Protein AF-A0A8C5DKV4-F1 (afdb_monomer)

Solvent-accessible surface area (backbone atoms only — not comparable to full-atom values): 13383 Å² total; per-residue (Å²): 133,86,85,84,84,87,74,82,76,73,80,90,73,57,73,69,58,53,54,52,52,40,51,65,36,39,70,82,50,99,71,53,72,65,60,37,69,79,31,59,69,58,42,54,51,47,51,58,47,49,77,53,30,42,60,84,74,38,37,64,70,58,46,53,52,49,54,50,51,50,52,49,48,54,51,50,50,54,53,48,51,55,51,49,54,51,51,51,53,54,51,48,54,41,50,53,48,56,56,42,57,78,76,44,91,66,58,67,69,62,51,54,43,40,54,49,50,51,52,50,55,49,45,55,50,53,37,60,73,53,51,73,82,87,86,64,69,96,80,66,78,49,75,94,74,47,53,48,65,68,50,57,72,69,51,68,58,67,71,58,50,52,53,37,64,69,44,46,64,62,55,48,52,51,50,53,69,76,37,65,79,68,54,59,61,60,57,57,60,60,69,68,66,74,84,78,86,87,86,85,84,87,85,84,90,81,89,80,90,84,82,87,79,90,133

pLDDT: mean 75.58, std 21.5, range [30.72, 98.12]

Structure (mmCIF, N/CA/C/O backbone):
data_AF-A0A8C5DKV4-F1
#
_entry.id   AF-A0A8C5DKV4-F1
#
loop_
_atom_site.group_PDB
_atom_site.id
_atom_site.type_symbol
_atom_site.label_atom_id
_atom_site.label_alt_id
_atom_site.label_comp_id
_atom_site.label_asym_id
_atom_site.label_entity_id
_atom_site.label_seq_id
_atom_site.pdbx_PDB_ins_code
_atom_site.Cartn_x
_atom_site.Cartn_y
_atom_site.Cartn_z
_atom_site.occupancy
_atom_site.B_iso_or_equiv
_atom_site.auth_seq_id
_atom_site.auth_comp_id
_atom_site.auth_asym_id
_atom_site.auth_atom_id
_atom_site.pdbx_PDB_model_num
ATOM 1 N N . MET A 1 1 ? -20.626 -13.933 68.506 1.00 34.09 1 MET A N 1
ATOM 2 C CA . MET A 1 1 ? -19.695 -14.405 67.459 1.00 34.09 1 MET A CA 1
ATOM 3 C C . MET A 1 1 ? -20.400 -14.111 66.138 1.00 34.09 1 MET A C 1
ATOM 5 O O . MET A 1 1 ? -21.393 -14.765 65.869 1.00 34.09 1 MET A O 1
ATOM 9 N N . SER A 1 2 ? -20.254 -12.903 65.575 1.00 35.41 2 SER A N 1
ATOM 10 C CA . SER A 1 2 ? -19.232 -12.501 64.570 1.00 35.41 2 SER A CA 1
ATOM 11 C C . SER A 1 2 ? -19.195 -13.485 63.402 1.00 35.41 2 SER A C 1
ATOM 13 O O . SER A 1 2 ? -19.047 -14.671 63.654 1.00 35.41 2 SER A O 1
ATOM 15 N N . SER A 1 3 ? -19.270 -13.140 62.122 1.00 36.56 3 SER A N 1
ATOM 16 C CA . SER A 1 3 ? -19.250 -11.904 61.318 1.00 36.56 3 SER A CA 1
ATOM 17 C C . SER A 1 3 ? -19.474 -12.427 59.881 1.00 36.56 3 SER A C 1
ATOM 19 O O . SER A 1 3 ? -19.002 -13.514 59.572 1.00 36.56 3 SER A O 1
ATOM 21 N N . SER A 1 4 ? -20.179 -11.784 58.962 1.00 35.66 4 SER A N 1
ATOM 22 C CA . SER A 1 4 ? -19.602 -10.732 58.127 1.00 35.66 4 SER A CA 1
ATOM 23 C C . SER A 1 4 ? -20.683 -10.308 57.131 1.00 35.66 4 SER A C 1
ATOM 25 O O . SER A 1 4 ? -21.157 -11.126 56.343 1.00 35.66 4 SER A O 1
ATOM 27 N N . ALA A 1 5 ? -21.104 -9.050 57.210 1.00 43.34 5 ALA A N 1
ATOM 28 C CA . ALA A 1 5 ? -21.845 -8.382 56.156 1.00 43.34 5 ALA A CA 1
ATOM 29 C C . ALA A 1 5 ? -20.802 -7.754 55.230 1.00 43.34 5 ALA A C 1
ATOM 31 O O . ALA A 1 5 ? -20.120 -6.807 55.623 1.00 43.34 5 ALA A O 1
ATOM 32 N N . GLU A 1 6 ? -20.647 -8.291 54.025 1.00 33.91 6 GLU A N 1
ATOM 33 C CA . GLU A 1 6 ? -19.776 -7.699 53.015 1.00 33.91 6 GLU A CA 1
ATOM 34 C C . GLU A 1 6 ? -20.560 -6.595 52.297 1.00 33.91 6 GLU A C 1
ATOM 36 O O . GLU A 1 6 ? -21.211 -6.784 51.271 1.00 33.91 6 GLU A O 1
ATOM 41 N N . ALA A 1 7 ? -20.578 -5.431 52.945 1.00 37.59 7 ALA A N 1
ATOM 42 C CA . ALA A 1 7 ? -21.118 -4.197 52.411 1.00 37.59 7 ALA A CA 1
ATOM 43 C C . ALA A 1 7 ? -20.211 -3.698 51.278 1.00 37.59 7 ALA A C 1
ATOM 45 O O . ALA A 1 7 ? -19.171 -3.079 51.513 1.00 37.59 7 ALA A O 1
ATOM 46 N N . THR A 1 8 ? -20.628 -3.926 50.035 1.00 40.84 8 THR A N 1
ATOM 47 C CA . THR A 1 8 ? -20.151 -3.150 48.888 1.00 40.84 8 THR A CA 1
ATOM 48 C C . THR A 1 8 ? -20.758 -1.753 48.997 1.00 40.84 8 THR A C 1
ATOM 50 O O . THR A 1 8 ? -21.838 -1.457 48.491 1.00 40.84 8 THR A O 1
ATOM 53 N N . ASN A 1 9 ? -20.067 -0.899 49.751 1.00 42.69 9 ASN A N 1
ATOM 54 C CA . ASN A 1 9 ? -20.346 0.525 49.850 1.00 42.69 9 ASN A CA 1
ATOM 55 C C . ASN A 1 9 ? -20.113 1.180 48.482 1.00 42.69 9 ASN A C 1
ATOM 57 O O . ASN A 1 9 ? -19.010 1.627 48.174 1.00 42.69 9 ASN A O 1
ATOM 61 N N . VAL A 1 10 ? -21.164 1.257 47.665 1.00 45.81 10 VAL A N 1
ATOM 62 C CA . VAL A 1 10 ? -21.254 2.278 46.619 1.00 45.81 10 VAL A CA 1
ATOM 63 C C . VAL A 1 10 ? -21.489 3.594 47.350 1.00 45.81 10 VAL A C 1
ATOM 65 O O . VAL A 1 10 ? -22.547 3.816 47.936 1.00 45.81 10 VAL A O 1
ATOM 68 N N . LEU A 1 11 ? -20.445 4.418 47.388 1.00 41.69 11 LEU A N 1
ATOM 69 C CA . LEU A 1 11 ? -20.415 5.737 48.002 1.00 41.69 11 LEU A CA 1
ATOM 70 C C . LEU A 1 11 ? -21.505 6.619 47.367 1.00 41.69 11 LEU A C 1
ATOM 72 O O . LEU A 1 11 ? -21.319 7.218 46.312 1.00 41.69 11 LEU A O 1
ATOM 76 N N . LEU A 1 12 ? -22.665 6.660 48.019 1.00 46.81 12 LEU A N 1
ATOM 77 C CA . LEU A 1 12 ? -23.857 7.410 47.636 1.00 46.81 12 LEU A CA 1
ATOM 78 C C . LEU A 1 12 ? -23.681 8.896 47.998 1.00 46.81 12 LEU A C 1
ATOM 80 O O . LEU A 1 12 ? -24.328 9.419 48.902 1.00 46.81 12 LEU A O 1
ATOM 84 N N . GLY A 1 13 ? -22.747 9.570 47.330 1.00 41.84 13 GLY A N 1
ATOM 85 C CA . GLY A 1 13 ? -22.549 11.013 47.424 1.00 41.84 13 GLY A CA 1
ATOM 86 C C . GLY A 1 13 ? -22.715 11.654 46.050 1.00 41.84 13 GLY A C 1
ATOM 87 O O . GLY A 1 13 ? -21.819 11.511 45.232 1.00 41.84 13 GLY A O 1
ATOM 88 N N . LYS A 1 14 ? -23.823 12.393 45.858 1.00 54.50 14 LYS A N 1
ATOM 89 C CA . LYS A 1 14 ? -24.222 13.215 44.685 1.00 54.50 14 LYS A CA 1
ATOM 90 C C . LYS A 1 14 ? -24.865 12.458 43.507 1.00 54.50 14 LYS A C 1
ATOM 92 O O . LYS A 1 14 ? -24.237 12.147 42.506 1.00 54.50 14 LYS A O 1
ATOM 97 N N . SER A 1 15 ? -26.180 12.257 43.613 1.00 59.78 15 SER A N 1
ATOM 98 C CA . SER A 1 15 ? -27.083 11.920 42.493 1.00 59.78 15 SER A CA 1
ATOM 99 C C . SER A 1 15 ? -26.797 12.767 41.243 1.00 59.78 15 SER A C 1
ATOM 101 O O . SER A 1 15 ? -26.603 12.237 40.152 1.00 59.78 15 SER A O 1
ATOM 103 N N . ASP A 1 16 ? -26.652 14.077 41.441 1.00 65.81 16 ASP A N 1
ATOM 104 C CA . ASP A 1 16 ? -26.477 15.045 40.356 1.00 65.81 16 ASP A CA 1
ATOM 105 C C . ASP A 1 16 ? -25.138 14.868 39.618 1.00 65.81 16 ASP A C 1
ATOM 107 O O . ASP A 1 16 ? -25.061 15.079 38.410 1.00 65.81 16 ASP A O 1
ATOM 111 N N . SER A 1 17 ? -24.081 14.401 40.302 1.00 78.38 17 SER A N 1
ATOM 112 C CA . SER A 1 17 ? -22.800 14.134 39.631 1.00 78.38 17 SER A CA 1
ATOM 113 C C . SER A 1 17 ? -22.835 12.868 38.784 1.00 78.38 17 SER A C 1
ATOM 115 O O . SER A 1 17 ? -22.175 12.819 37.753 1.00 78.38 17 SER A O 1
ATOM 117 N N . LEU A 1 18 ? -23.619 11.863 39.188 1.00 85.00 18 LEU A N 1
ATOM 118 C CA . LEU A 1 18 ? -23.757 10.620 38.430 1.00 85.00 18 LEU A CA 1
ATOM 119 C C . LEU A 1 18 ? -24.583 10.841 37.158 1.00 85.00 18 LEU A C 1
ATOM 121 O O . LEU A 1 18 ? -24.223 10.334 36.099 1.00 85.00 18 LEU A O 1
ATOM 125 N N . HIS A 1 19 ? -25.653 11.641 37.232 1.00 87.62 19 HIS A N 1
ATOM 126 C CA . HIS A 1 19 ? -26.425 12.016 36.045 1.00 87.62 19 HIS A CA 1
ATOM 127 C C . HIS A 1 19 ? -25.547 12.754 35.032 1.00 87.62 19 HIS A C 1
ATOM 129 O O . HIS A 1 19 ? -25.527 12.399 33.856 1.00 87.62 19 HIS A O 1
ATOM 135 N N . GLN A 1 20 ? -24.756 13.723 35.495 1.00 86.88 20 GLN A N 1
ATOM 136 C CA . GLN A 1 20 ? -23.857 14.479 34.630 1.00 86.88 20 GLN A CA 1
ATOM 137 C C . GLN A 1 20 ? -22.749 13.606 34.012 1.00 86.88 20 GLN A C 1
ATOM 139 O O . GLN A 1 20 ? -22.440 13.750 32.829 1.00 86.88 20 GLN A O 1
ATOM 144 N N . GLU A 1 21 ? -22.187 12.668 34.779 1.00 87.75 21 GLU A N 1
ATOM 145 C CA . GLU A 1 21 ? -21.202 11.694 34.293 1.00 87.75 21 GLU A CA 1
ATOM 146 C C . GLU A 1 21 ? -21.788 10.796 33.192 1.00 87.75 21 GLU A C 1
ATOM 148 O O . GLU A 1 21 ? -21.178 10.639 32.129 1.00 87.75 21 GLU A O 1
ATOM 153 N N . VAL A 1 22 ? -23.006 10.283 33.392 1.00 89.62 22 VAL A N 1
ATOM 154 C CA . VAL A 1 22 ? -23.719 9.465 32.401 1.00 89.62 22 VAL A CA 1
ATOM 155 C C . VAL A 1 22 ? -24.001 10.262 31.128 1.00 89.62 22 VAL A C 1
ATOM 157 O O . VAL A 1 22 ? -23.664 9.801 30.039 1.00 89.62 22 VAL A O 1
ATOM 160 N N . LEU A 1 23 ? -24.542 11.477 31.243 1.00 90.12 23 LEU A N 1
ATOM 161 C CA . LEU A 1 23 ? -24.820 12.338 30.086 1.00 90.12 23 LEU A CA 1
ATOM 162 C C . LEU A 1 23 ? -23.546 12.652 29.287 1.00 90.12 23 LEU A C 1
ATOM 164 O O . LEU A 1 23 ? -23.559 12.626 28.059 1.00 90.12 23 LEU A O 1
ATOM 168 N N . SER A 1 24 ? -22.420 12.879 29.970 1.00 88.56 24 SER A N 1
ATOM 169 C CA . SER A 1 24 ? -21.132 13.133 29.313 1.00 88.56 24 SER A CA 1
ATOM 170 C C . SER A 1 24 ? -20.535 11.905 28.610 1.00 88.56 24 SER A C 1
ATOM 172 O O . SER A 1 24 ? -19.751 12.050 27.671 1.00 88.56 24 SER A O 1
ATOM 174 N N . SER A 1 25 ? -20.905 10.699 29.050 1.00 88.75 25 SER A N 1
ATOM 175 C CA . SER A 1 25 ? -20.400 9.431 28.511 1.00 88.75 25 SER A CA 1
ATOM 176 C C . SER A 1 25 ? -21.150 8.981 27.257 1.00 88.75 25 SER A C 1
ATOM 178 O O . SER A 1 25 ? -20.605 8.212 26.469 1.00 88.75 25 SER A O 1
ATOM 180 N N . PHE A 1 26 ? -22.366 9.487 27.031 1.00 89.06 26 PHE A N 1
ATOM 181 C CA . PHE A 1 26 ? -23.209 9.134 25.884 1.00 89.06 26 PHE A CA 1
ATOM 182 C C . PHE A 1 26 ? -23.664 10.372 25.092 1.00 89.06 26 PHE A C 1
ATOM 184 O O . PHE A 1 26 ? -24.864 10.581 24.923 1.00 89.06 26 PHE A O 1
ATOM 191 N N . PRO A 1 27 ? -22.737 11.183 24.548 1.00 85.12 27 PRO A N 1
ATOM 192 C CA . PRO A 1 27 ? -23.076 12.424 23.842 1.00 85.12 27 PRO A CA 1
ATOM 193 C C . PRO A 1 27 ? -23.836 12.203 22.524 1.00 85.12 27 PRO A C 1
ATOM 195 O O . PRO A 1 27 ? -24.349 13.153 21.942 1.00 85.12 27 PRO A O 1
ATOM 198 N N . LEU A 1 28 ? -23.870 10.964 22.027 1.00 84.62 28 LEU A N 1
ATOM 199 C CA . LEU A 1 28 ? -24.586 10.570 20.811 1.00 84.62 28 LEU A CA 1
ATOM 200 C C . LEU A 1 28 ? -26.036 10.142 21.078 1.00 84.62 28 LEU A C 1
ATOM 202 O O . LEU A 1 28 ? -26.774 9.877 20.133 1.00 84.62 28 LEU A O 1
ATOM 206 N N . CYS A 1 29 ? -26.431 10.035 22.346 1.00 84.62 29 CYS A N 1
ATOM 207 C CA . CYS A 1 29 ? -27.794 9.720 22.737 1.00 84.62 29 CYS A CA 1
ATOM 208 C C . CYS A 1 29 ? -28.530 11.019 23.082 1.00 84.62 29 CYS A C 1
ATOM 210 O O . CYS A 1 29 ? -28.009 11.828 23.847 1.00 84.62 29 CYS A O 1
ATOM 212 N N . ASP A 1 30 ? -29.760 11.183 22.589 1.00 84.56 30 ASP A N 1
ATOM 213 C CA . ASP A 1 30 ? -30.656 12.287 22.966 1.00 84.56 30 ASP A CA 1
ATOM 214 C C . ASP A 1 30 ? -31.227 12.055 24.378 1.00 84.56 30 ASP A C 1
ATOM 216 O O . ASP A 1 30 ? -32.417 11.818 24.571 1.00 84.56 30 ASP A O 1
ATOM 220 N N . LEU A 1 31 ? -30.341 12.038 25.371 1.00 86.38 31 LEU A N 1
ATOM 221 C CA . LEU A 1 31 ? -30.643 11.811 26.778 1.00 86.38 31 LEU A CA 1
ATOM 222 C C . LEU A 1 31 ? -30.702 13.154 27.502 1.00 86.38 31 LEU A C 1
ATOM 224 O O . LEU A 1 31 ? -29.746 13.930 27.467 1.00 86.38 31 LEU A O 1
ATOM 228 N N . THR A 1 32 ? -31.810 13.421 28.189 1.00 88.69 32 THR A N 1
ATOM 229 C CA . THR A 1 32 ? -31.940 14.581 29.072 1.00 88.69 32 THR A CA 1
ATOM 230 C C . THR A 1 32 ? -31.790 14.171 30.533 1.00 88.69 32 THR A C 1
ATOM 232 O O . THR A 1 32 ? -31.959 13.011 30.909 1.00 88.69 32 THR A O 1
ATOM 235 N N . GLU A 1 33 ? -31.481 15.136 31.398 1.00 88.25 33 GLU A N 1
ATOM 236 C CA . GLU A 1 33 ? -31.420 14.893 32.843 1.00 88.25 33 GLU A CA 1
ATOM 237 C C . GLU A 1 33 ? -32.779 14.437 33.408 1.00 88.25 33 GLU A C 1
ATOM 239 O O . GLU A 1 33 ? -32.823 13.592 34.303 1.00 88.25 33 GLU A O 1
ATOM 244 N N . GLY A 1 34 ? -33.887 14.925 32.832 1.00 88.75 34 GLY A N 1
ATOM 245 C CA . GLY A 1 34 ? -35.243 14.509 33.197 1.00 88.75 34 GLY A CA 1
ATOM 246 C C . GLY A 1 34 ? -35.474 13.011 32.994 1.00 88.75 34 GLY A C 1
ATOM 247 O O . GLY A 1 34 ? -35.999 12.349 33.888 1.00 88.75 34 GLY A O 1
ATOM 248 N N . ASP A 1 35 ? -34.981 12.451 31.886 1.00 88.12 35 ASP A N 1
ATOM 249 C CA . ASP A 1 35 ? -35.135 11.024 31.567 1.00 88.12 35 ASP A CA 1
ATOM 250 C C . ASP A 1 35 ? -34.442 10.121 32.600 1.00 88.12 35 ASP A C 1
ATOM 252 O O . ASP A 1 35 ? -34.938 9.038 32.929 1.00 88.12 35 ASP A O 1
ATOM 256 N N . LEU A 1 36 ? -33.304 10.575 33.138 1.00 88.62 36 LEU A N 1
ATOM 257 C CA . LEU A 1 36 ? -32.534 9.862 34.161 1.00 88.62 36 LEU A CA 1
ATOM 258 C C . LEU A 1 36 ? -33.209 9.925 35.536 1.00 88.62 36 LEU A C 1
ATOM 260 O O . LEU A 1 36 ? -33.199 8.928 36.263 1.00 88.62 36 LEU A O 1
ATOM 264 N N . ILE A 1 37 ? -33.823 11.065 35.871 1.00 88.75 37 ILE A N 1
ATOM 265 C CA . ILE A 1 37 ? -34.572 11.258 37.121 1.00 88.75 37 ILE A CA 1
ATOM 266 C C . ILE A 1 37 ? -35.840 10.397 37.126 1.00 88.75 37 ILE A C 1
ATOM 268 O O . ILE A 1 37 ? -36.128 9.736 38.126 1.00 88.75 37 ILE A O 1
ATOM 272 N N . GLU A 1 38 ? -36.578 10.364 36.014 1.00 92.50 38 GLU A N 1
ATOM 273 C CA . GLU A 1 38 ? -37.786 9.541 35.884 1.00 92.50 38 GLU A CA 1
ATOM 274 C C . GLU A 1 38 ? -37.468 8.035 35.862 1.00 92.50 38 GLU A C 1
ATOM 276 O O . GLU A 1 38 ? -38.301 7.219 36.264 1.00 92.50 38 GLU A O 1
ATOM 281 N N . ASN A 1 39 ? -36.245 7.649 35.468 1.00 91.00 39 ASN A N 1
ATOM 282 C CA . ASN A 1 39 ? -35.836 6.252 35.302 1.00 91.00 39 ASN A CA 1
ATOM 283 C C . ASN A 1 39 ? -34.508 5.924 36.026 1.00 91.00 39 ASN A C 1
ATOM 285 O O . ASN A 1 39 ? -33.484 5.648 35.391 1.00 91.00 39 ASN A O 1
ATOM 289 N N . PRO A 1 40 ? -34.500 5.823 37.369 1.00 88.56 40 PRO A N 1
ATOM 290 C CA . PRO A 1 40 ? -33.263 5.668 38.143 1.00 88.56 40 PRO A CA 1
ATOM 291 C C . PRO A 1 40 ? -32.538 4.329 37.921 1.00 88.56 40 PRO A C 1
ATOM 293 O O . PRO A 1 40 ? -31.322 4.240 38.092 1.00 88.56 40 PRO A O 1
ATOM 296 N N . GLN A 1 41 ? -33.248 3.259 37.541 1.00 89.56 41 GLN A N 1
ATOM 297 C CA . GLN A 1 41 ? -32.615 1.969 37.213 1.00 89.56 41 GLN A CA 1
ATOM 298 C C . GLN A 1 41 ? -31.930 2.001 35.842 1.00 89.56 41 GLN A C 1
ATOM 300 O O . GLN A 1 41 ? -30.881 1.384 35.662 1.00 89.56 41 GLN A O 1
ATOM 305 N N . PHE A 1 42 ? -32.490 2.758 34.896 1.00 89.56 42 PHE A N 1
ATOM 306 C CA . PHE A 1 42 ? -31.871 2.997 33.597 1.00 89.56 42 PHE A CA 1
ATOM 307 C C . PHE A 1 42 ? -30.590 3.823 33.753 1.00 89.56 42 PHE A C 1
ATOM 309 O O . PHE A 1 42 ? -29.556 3.451 33.205 1.00 89.56 42 PHE A O 1
ATOM 316 N N . CYS A 1 43 ? -30.614 4.852 34.605 1.00 90.38 43 CYS A N 1
ATOM 317 C CA . CYS A 1 43 ? -29.422 5.625 34.949 1.00 90.38 43 CYS A CA 1
ATOM 318 C C . CYS A 1 43 ? -28.285 4.743 35.509 1.00 90.38 43 CYS A C 1
ATOM 320 O O . CYS A 1 43 ? -27.144 4.835 35.059 1.00 90.38 43 CYS A O 1
ATOM 322 N N . LYS A 1 44 ? -28.597 3.809 36.419 1.00 90.88 44 LYS A N 1
ATOM 323 C CA . LYS A 1 44 ? -27.611 2.840 36.939 1.00 90.88 44 LYS A CA 1
ATOM 324 C C . LYS A 1 44 ? -27.045 1.926 35.854 1.00 90.88 44 LYS A C 1
ATOM 326 O O . LYS A 1 44 ? -25.846 1.663 35.855 1.00 90.88 44 LYS A O 1
ATOM 331 N N . LEU A 1 45 ? -27.885 1.439 34.940 1.00 92.12 45 LEU A N 1
ATOM 332 C CA . LEU A 1 45 ? -27.434 0.617 33.816 1.00 92.12 45 LEU A CA 1
ATOM 333 C C . LEU A 1 45 ? -26.459 1.395 32.926 1.00 92.12 45 LEU A C 1
ATOM 335 O O . LEU A 1 45 ? -25.397 0.877 32.588 1.00 92.12 45 LEU A O 1
ATOM 339 N N . LEU A 1 46 ? -26.796 2.639 32.583 1.00 91.06 46 LEU A N 1
ATOM 340 C CA . LEU A 1 46 ? -25.932 3.501 31.781 1.00 91.06 46 LEU A CA 1
ATOM 341 C C . LEU A 1 46 ? -24.608 3.801 32.488 1.00 91.06 46 LEU A C 1
ATOM 343 O O . LEU A 1 46 ? -23.564 3.750 31.848 1.00 91.06 46 LEU A O 1
ATOM 347 N N . ALA A 1 47 ? -24.623 4.026 33.804 1.00 90.88 47 ALA A N 1
ATOM 348 C CA . ALA A 1 47 ? -23.402 4.213 34.586 1.00 90.88 47 ALA A CA 1
ATOM 349 C C . ALA A 1 47 ? -22.486 2.975 34.558 1.00 90.88 47 ALA A C 1
ATOM 351 O O . ALA A 1 47 ? -21.267 3.110 34.508 1.00 90.88 47 ALA A O 1
ATOM 352 N N . ILE A 1 48 ? -23.053 1.763 34.544 1.00 91.88 48 ILE A N 1
ATOM 353 C CA . ILE A 1 48 ? -22.277 0.523 34.380 1.00 91.88 48 ILE A CA 1
ATOM 354 C C . ILE A 1 48 ? -21.737 0.413 32.948 1.00 91.88 48 ILE A C 1
ATOM 356 O O . ILE A 1 48 ? -20.574 0.071 32.748 1.00 91.88 48 ILE A O 1
ATOM 360 N N . LEU A 1 49 ? -22.549 0.731 31.938 1.00 89.75 49 LEU A N 1
ATOM 361 C CA . LEU A 1 49 ? -22.123 0.691 30.536 1.00 89.75 49 LEU A CA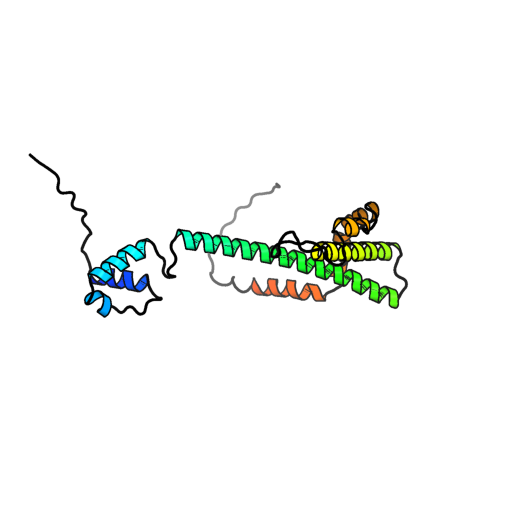 1
ATOM 362 C C . LEU A 1 49 ? -21.013 1.706 30.229 1.00 89.75 49 LEU A C 1
ATOM 364 O O . LEU A 1 49 ? -20.094 1.380 29.478 1.00 89.75 49 LEU A O 1
ATOM 368 N N . ALA A 1 50 ? -21.045 2.884 30.854 1.00 89.69 50 ALA A N 1
ATOM 369 C CA . ALA A 1 50 ? -20.016 3.916 30.722 1.00 89.69 50 ALA A CA 1
ATOM 370 C C . ALA A 1 50 ? -18.624 3.442 31.185 1.00 89.69 50 ALA A C 1
ATOM 372 O O . ALA A 1 50 ? -17.609 3.959 30.731 1.00 89.69 50 ALA A O 1
ATOM 373 N N . GLN A 1 51 ? -18.545 2.408 32.033 1.00 89.19 51 GLN A N 1
ATOM 374 C CA . GLN A 1 51 ? -17.266 1.812 32.445 1.00 89.19 51 GLN A CA 1
ATOM 375 C C . GLN A 1 51 ? -16.619 0.963 31.341 1.00 89.19 51 GLN A C 1
ATOM 377 O O . GLN A 1 51 ? -15.429 0.652 31.407 1.00 89.19 51 GLN A O 1
ATOM 382 N N . HIS A 1 52 ? -17.393 0.561 30.331 1.00 89.19 52 HIS A N 1
ATOM 383 C CA . HIS A 1 52 ? -16.953 -0.357 29.281 1.00 89.19 52 HIS A CA 1
ATOM 384 C C . HIS A 1 52 ? -16.925 0.268 27.888 1.00 89.19 52 HIS A C 1
ATOM 386 O O . HIS A 1 52 ? -16.310 -0.304 26.982 1.00 89.19 52 HIS A O 1
ATOM 392 N N . VAL A 1 53 ? -17.585 1.410 27.715 1.00 89.75 53 VAL A N 1
ATOM 393 C CA . VAL A 1 53 ? -17.847 2.048 26.427 1.00 89.75 53 VAL A CA 1
ATOM 394 C C . VAL A 1 53 ? -17.399 3.504 26.486 1.00 89.75 53 VAL A C 1
ATOM 396 O O . VAL A 1 53 ? -17.618 4.184 27.482 1.00 89.75 53 VAL A O 1
ATOM 399 N N . ASP A 1 54 ? -16.745 3.978 25.430 1.00 86.56 54 ASP A N 1
ATOM 400 C CA . ASP A 1 54 ? -16.312 5.365 25.326 1.00 86.56 54 ASP A CA 1
ATOM 401 C C . ASP A 1 54 ? -17.410 6.287 24.767 1.00 86.56 54 ASP A C 1
ATOM 403 O O . ASP A 1 54 ? -18.474 5.844 24.340 1.00 86.56 54 ASP A O 1
ATOM 407 N N . GLN A 1 55 ? -17.122 7.588 24.706 1.00 87.00 55 GLN A N 1
ATOM 408 C CA . GLN A 1 55 ? -18.042 8.606 24.176 1.00 87.00 55 GLN A CA 1
ATOM 409 C C . GLN A 1 55 ? -18.493 8.359 22.726 1.00 87.00 55 GLN A C 1
ATOM 411 O O . GLN A 1 55 ? -19.482 8.937 22.283 1.00 87.00 55 GLN A O 1
ATOM 416 N N . SER A 1 56 ? -17.774 7.518 21.974 1.00 87.31 56 SER A N 1
ATOM 417 C CA . SER A 1 56 ? -18.133 7.137 20.606 1.00 87.31 56 SER A CA 1
ATOM 418 C C . SER A 1 56 ? -19.021 5.892 20.535 1.00 87.31 56 SER A C 1
ATOM 420 O O . SER A 1 56 ? -19.408 5.476 19.444 1.00 87.31 56 SER A O 1
ATOM 422 N N . GLY A 1 57 ? -19.361 5.292 21.679 1.00 86.69 57 GLY A N 1
ATOM 423 C CA . GLY A 1 57 ? -20.120 4.047 21.739 1.00 86.69 57 GLY A CA 1
ATOM 424 C C . GLY A 1 57 ? -19.263 2.801 21.499 1.00 86.69 57 GLY A C 1
ATOM 425 O O . GLY A 1 57 ? -19.807 1.706 21.351 1.00 86.69 57 GLY A O 1
ATOM 426 N N . LEU A 1 58 ? -17.931 2.930 21.460 1.00 90.62 58 LEU A N 1
ATOM 427 C CA . LEU A 1 58 ? -17.021 1.813 21.230 1.00 90.62 58 LEU A CA 1
ATOM 428 C C . LEU A 1 58 ? -16.487 1.268 22.548 1.00 90.62 58 LEU A C 1
ATOM 430 O O . LEU A 1 58 ? -16.100 2.002 23.456 1.00 90.62 58 LEU A O 1
ATOM 434 N N . THR A 1 59 ? -16.397 -0.055 22.632 1.00 92.31 59 THR A N 1
ATOM 435 C CA . THR A 1 59 ? -15.679 -0.687 23.736 1.00 92.31 59 THR A CA 1
ATOM 436 C C . THR A 1 59 ? -14.179 -0.436 23.600 1.00 92.31 59 THR A C 1
ATOM 438 O O . THR A 1 59 ? -13.650 -0.357 22.488 1.00 92.31 59 THR A O 1
ATOM 441 N N . VAL A 1 60 ? -13.469 -0.362 24.729 1.00 88.56 60 VAL A N 1
ATOM 442 C CA . VAL A 1 60 ? -12.002 -0.206 24.762 1.00 88.56 60 VAL A CA 1
ATOM 443 C C . VAL A 1 60 ? -11.272 -1.157 23.792 1.00 88.56 60 VAL A C 1
ATOM 445 O O . VAL A 1 60 ? -10.480 -0.665 22.987 1.00 88.56 60 VAL A O 1
ATOM 448 N N . PRO A 1 61 ? -11.532 -2.485 23.769 1.00 92.19 61 PRO A N 1
ATOM 449 C CA . PRO A 1 61 ? -10.868 -3.375 22.815 1.00 92.19 61 PRO A CA 1
ATOM 450 C C . PRO A 1 61 ? -11.184 -3.024 21.355 1.00 92.19 61 PRO A C 1
ATOM 452 O O . PRO A 1 61 ? -10.269 -2.973 20.533 1.00 92.19 61 PRO A O 1
ATOM 455 N N . LEU A 1 62 ? -12.443 -2.720 21.025 1.00 94.00 62 LEU A N 1
ATOM 456 C CA . LEU A 1 62 ? -12.838 -2.391 19.655 1.00 94.00 62 LEU A CA 1
ATOM 457 C C . LEU A 1 62 ? -12.197 -1.085 19.172 1.00 94.00 62 LEU A C 1
ATOM 459 O O . LEU A 1 62 ? -11.721 -1.019 18.040 1.00 94.00 62 LEU A O 1
ATOM 463 N N . LYS A 1 63 ? -12.110 -0.078 20.045 1.00 92.94 63 LYS A N 1
ATOM 464 C CA . LYS A 1 63 ? -11.398 1.169 19.764 1.00 92.94 63 LYS A CA 1
ATOM 465 C C . LYS A 1 63 ? -9.921 0.920 19.473 1.00 92.94 63 LYS A C 1
ATOM 467 O O . LYS A 1 63 ? -9.406 1.418 18.476 1.00 92.94 63 LYS A O 1
ATOM 472 N N . THR A 1 64 ? -9.246 0.107 20.289 1.00 93.75 64 THR A N 1
ATOM 473 C CA . THR A 1 64 ? -7.826 -0.200 20.052 1.00 93.75 64 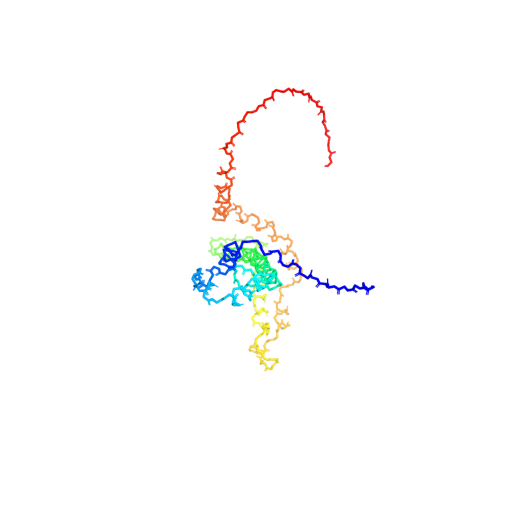THR A CA 1
ATOM 474 C C . THR A 1 64 ? -7.596 -0.918 18.723 1.00 93.75 64 THR A C 1
ATOM 476 O O . THR A 1 64 ? -6.623 -0.625 18.030 1.00 93.75 64 THR A O 1
ATOM 479 N N . GLU A 1 65 ? -8.483 -1.834 18.327 1.00 96.75 65 GLU A N 1
ATOM 480 C CA . GLU A 1 65 ? -8.393 -2.498 17.023 1.00 96.75 65 GLU A CA 1
ATOM 481 C C . GLU A 1 65 ? -8.679 -1.536 15.866 1.00 96.75 65 GLU A C 1
ATOM 483 O O . GLU A 1 65 ? -7.968 -1.571 14.859 1.00 96.75 65 GLU A O 1
ATOM 488 N N . LEU A 1 66 ? -9.645 -0.625 16.022 1.00 96.38 66 LEU A N 1
ATOM 489 C CA . LEU A 1 66 ? -9.913 0.428 15.043 1.00 96.38 66 LEU A CA 1
ATOM 490 C C . LEU A 1 66 ? -8.686 1.330 14.845 1.00 96.38 66 LEU A C 1
ATOM 492 O O . LEU A 1 66 ? -8.247 1.532 13.714 1.00 96.38 66 LEU A O 1
ATOM 496 N N . GLU A 1 67 ? -8.076 1.810 15.929 1.00 96.31 67 GLU A N 1
ATOM 497 C CA . GLU A 1 67 ? -6.874 2.650 15.877 1.00 96.31 67 GLU A CA 1
ATOM 498 C C . GLU A 1 67 ? -5.689 1.919 15.220 1.00 96.31 67 GLU A C 1
ATOM 500 O O . GLU A 1 67 ? -4.988 2.488 14.375 1.00 96.31 67 GLU A O 1
ATOM 505 N N . LYS A 1 68 ? -5.483 0.633 15.537 1.00 97.56 68 LYS A N 1
ATOM 506 C CA . LYS A 1 68 ? -4.463 -0.206 14.881 1.00 97.56 68 LYS A CA 1
ATOM 507 C C . LYS A 1 68 ? -4.733 -0.360 13.386 1.00 97.56 68 LYS A C 1
ATOM 509 O O . LYS A 1 68 ? -3.805 -0.224 12.581 1.00 97.56 68 LYS A O 1
ATOM 514 N N . ALA A 1 69 ? -5.978 -0.639 13.004 1.00 97.81 69 ALA A N 1
ATOM 515 C CA . ALA A 1 69 ? -6.377 -0.792 11.610 1.00 97.81 69 ALA A CA 1
ATOM 516 C C . ALA A 1 69 ? -6.187 0.516 10.832 1.00 97.81 69 ALA A C 1
ATOM 518 O O . ALA A 1 69 ? -5.597 0.511 9.749 1.00 97.81 69 ALA A O 1
ATOM 519 N N . GLU A 1 70 ? -6.586 1.650 11.408 1.00 97.88 70 GLU A N 1
ATOM 520 C CA . GLU A 1 70 ? -6.353 2.966 10.824 1.00 97.88 70 GLU A CA 1
ATOM 521 C C . GLU A 1 70 ? -4.868 3.268 10.657 1.00 97.88 70 GLU A C 1
ATOM 523 O O . GLU A 1 70 ? -4.445 3.770 9.613 1.00 97.88 70 GLU A O 1
ATOM 528 N N . GLN A 1 71 ? -4.055 2.970 11.670 1.00 98.12 71 GLN A N 1
ATOM 529 C CA . GLN A 1 71 ? -2.624 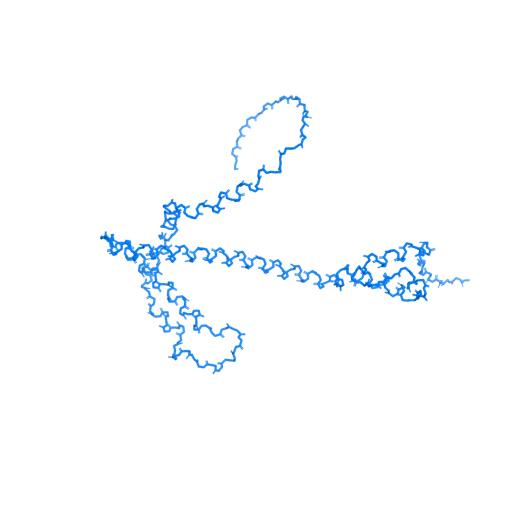3.220 11.599 1.00 98.12 71 GLN A CA 1
ATOM 530 C C . GLN A 1 71 ? -1.956 2.349 10.530 1.00 98.12 71 GLN A C 1
ATOM 532 O O . GLN A 1 71 ? -1.082 2.828 9.797 1.00 98.12 71 GLN A O 1
ATOM 537 N N . LYS A 1 72 ? -2.405 1.097 10.383 1.00 98.00 72 LYS A N 1
ATOM 538 C CA . LYS A 1 72 ? -1.988 0.197 9.302 1.00 98.00 72 LYS A CA 1
ATOM 539 C C . LYS A 1 72 ? -2.414 0.725 7.932 1.00 98.00 72 LYS A C 1
ATOM 541 O O . LYS A 1 72 ? -1.603 0.739 7.012 1.00 98.00 72 LYS A O 1
ATOM 546 N N . LEU A 1 73 ? -3.637 1.230 7.793 1.00 97.88 73 LEU A N 1
ATOM 547 C CA . LEU A 1 73 ? -4.104 1.826 6.542 1.00 97.88 73 LEU A CA 1
ATOM 548 C C . LEU A 1 73 ? -3.293 3.079 6.186 1.00 97.88 73 LEU A C 1
ATOM 550 O O . LEU A 1 73 ? -2.844 3.237 5.051 1.00 97.88 73 LEU A O 1
ATOM 554 N N . LYS A 1 74 ? -3.047 3.960 7.162 1.00 97.69 74 LYS A N 1
ATOM 555 C CA . LYS A 1 74 ? -2.230 5.170 6.990 1.00 97.69 74 LYS A CA 1
ATOM 556 C C . LYS A 1 74 ? -0.799 4.812 6.574 1.00 97.69 74 LYS A C 1
ATOM 558 O O . LYS A 1 74 ? -0.246 5.470 5.692 1.00 97.69 74 LYS A O 1
ATOM 563 N N . SER A 1 75 ? -0.193 3.778 7.164 1.00 97.06 75 SER A N 1
ATOM 564 C CA . SER A 1 75 ? 1.158 3.336 6.792 1.00 97.06 75 SER A CA 1
ATOM 565 C C . SER A 1 75 ? 1.203 2.720 5.391 1.00 97.06 75 SER A C 1
ATOM 567 O O . SER A 1 75 ? 2.053 3.114 4.591 1.00 97.06 75 SER A O 1
ATOM 569 N N . GLN A 1 76 ? 0.247 1.852 5.053 1.00 97.12 76 GLN A N 1
ATOM 570 C CA . GLN A 1 76 ? 0.116 1.263 3.720 1.00 97.12 76 GLN A CA 1
ATOM 571 C C . GLN A 1 76 ? -0.114 2.330 2.650 1.00 97.12 76 GLN A C 1
ATOM 573 O O . GLN A 1 76 ? 0.567 2.321 1.629 1.00 97.12 76 GLN A O 1
ATOM 578 N N . ARG A 1 77 ? -0.996 3.304 2.902 1.00 97.12 77 ARG A N 1
ATOM 579 C CA . ARG A 1 77 ? -1.243 4.424 1.985 1.00 97.12 77 ARG A CA 1
ATOM 580 C C . ARG A 1 77 ? 0.014 5.253 1.750 1.00 97.12 77 ARG A C 1
ATOM 582 O O . ARG A 1 77 ? 0.313 5.575 0.606 1.00 97.12 77 ARG A O 1
ATOM 589 N N . ARG A 1 78 ? 0.770 5.590 2.803 1.00 96.75 78 ARG A N 1
ATOM 590 C CA . ARG A 1 78 ? 2.051 6.305 2.650 1.00 96.75 78 ARG A CA 1
ATOM 591 C C . ARG A 1 78 ? 3.042 5.503 1.815 1.00 96.75 78 ARG A C 1
ATOM 593 O O . ARG A 1 78 ? 3.697 6.072 0.948 1.00 96.75 78 ARG A O 1
ATOM 600 N N . GLN A 1 79 ? 3.148 4.200 2.065 1.00 96.44 79 GLN A N 1
ATOM 601 C CA . GLN A 1 79 ? 4.050 3.337 1.311 1.00 96.44 79 GLN A CA 1
ATOM 602 C C . GLN A 1 79 ? 3.635 3.233 -0.160 1.00 96.44 79 GLN A C 1
ATOM 604 O O . GLN A 1 79 ? 4.478 3.370 -1.042 1.00 96.44 79 GLN A O 1
ATOM 609 N N . TRP A 1 80 ? 2.340 3.061 -0.425 1.00 95.81 80 TRP A N 1
ATOM 610 C CA . TRP A 1 80 ? 1.790 3.047 -1.775 1.00 95.81 80 TRP A CA 1
ATOM 611 C C . TRP A 1 80 ? 2.062 4.365 -2.502 1.00 95.81 80 TRP A C 1
ATOM 613 O O . TRP A 1 80 ? 2.587 4.336 -3.606 1.00 95.81 80 TRP A O 1
ATOM 623 N N . LEU A 1 81 ? 1.816 5.514 -1.862 1.00 96.62 81 LEU A N 1
ATOM 624 C CA . LEU A 1 81 ? 2.084 6.831 -2.454 1.00 96.62 81 LEU A CA 1
ATOM 625 C C . LEU A 1 81 ? 3.558 7.014 -2.832 1.00 96.62 81 LEU A C 1
ATOM 627 O O . LEU A 1 81 ? 3.843 7.580 -3.882 1.00 96.62 81 LEU A O 1
ATOM 631 N N . ARG A 1 82 ? 4.492 6.520 -2.006 1.00 94.31 82 ARG A N 1
ATOM 632 C CA . ARG A 1 82 ? 5.930 6.542 -2.323 1.00 94.31 82 ARG A CA 1
ATOM 633 C C . ARG A 1 82 ? 6.258 5.693 -3.549 1.00 94.31 82 ARG A C 1
ATOM 635 O O . ARG A 1 82 ? 7.051 6.111 -4.382 1.00 94.31 82 ARG A O 1
ATOM 642 N N . PHE A 1 83 ? 5.678 4.501 -3.662 1.00 91.75 83 PHE A N 1
ATOM 643 C CA . PHE A 1 83 ? 5.907 3.653 -4.831 1.00 91.75 83 PHE A CA 1
ATOM 644 C C . PHE A 1 83 ? 5.228 4.198 -6.087 1.00 91.75 83 PHE A C 1
ATOM 646 O O . PHE A 1 83 ? 5.824 4.144 -7.158 1.00 91.75 83 PHE A O 1
ATOM 653 N N . GLU A 1 84 ? 4.026 4.755 -5.959 1.00 93.38 84 GLU A N 1
ATOM 654 C CA . GLU A 1 84 ? 3.296 5.363 -7.069 1.00 93.38 84 GLU A CA 1
ATOM 655 C C . GLU A 1 84 ? 4.043 6.590 -7.601 1.00 93.38 84 GLU A C 1
ATOM 657 O O . GLU A 1 84 ? 4.229 6.706 -8.809 1.00 93.38 84 GLU A O 1
ATOM 662 N N . SER A 1 85 ? 4.550 7.472 -6.731 1.00 92.31 85 SER A N 1
ATOM 663 C CA . SER A 1 85 ? 5.328 8.636 -7.177 1.00 92.31 85 SER A CA 1
ATOM 664 C C . SER A 1 85 ? 6.617 8.231 -7.898 1.00 92.31 85 SER A C 1
ATOM 666 O O . SER A 1 85 ? 6.961 8.818 -8.927 1.00 92.31 85 SER A O 1
ATOM 668 N N . LEU A 1 86 ? 7.304 7.192 -7.412 1.00 91.88 86 LEU A N 1
ATOM 669 C CA . LEU A 1 86 ? 8.473 6.622 -8.083 1.00 91.88 86 LEU A CA 1
ATOM 670 C C . LEU A 1 86 ? 8.100 6.026 -9.443 1.00 91.88 86 LEU A C 1
ATOM 672 O O . LEU A 1 86 ? 8.737 6.343 -10.443 1.00 91.88 86 LEU A O 1
ATOM 676 N N . TYR A 1 87 ? 7.052 5.203 -9.501 1.00 92.12 87 TYR A N 1
ATOM 677 C CA . TYR A 1 87 ? 6.577 4.593 -10.741 1.00 92.12 87 TYR A CA 1
ATOM 678 C C . TYR A 1 87 ? 6.218 5.650 -11.791 1.00 92.12 87 TYR A C 1
ATOM 680 O O . TYR A 1 87 ? 6.646 5.535 -12.939 1.00 92.12 87 TYR A O 1
ATOM 688 N N . ARG A 1 88 ? 5.514 6.717 -11.395 1.00 93.06 88 ARG A N 1
ATOM 689 C CA . ARG A 1 88 ? 5.190 7.845 -12.282 1.00 93.06 88 ARG A CA 1
ATOM 690 C C . ARG A 1 88 ? 6.433 8.556 -12.789 1.00 93.06 88 ARG A C 1
ATOM 692 O O . ARG A 1 88 ? 6.538 8.786 -13.987 1.00 93.06 88 ARG A O 1
ATOM 699 N N . SER A 1 89 ? 7.406 8.802 -11.918 1.00 91.62 89 SER A N 1
ATOM 700 C CA . SER A 1 89 ? 8.673 9.425 -12.317 1.00 91.62 89 SER A CA 1
ATOM 701 C C . SER A 1 89 ? 9.441 8.572 -13.338 1.00 91.62 89 SER A C 1
ATOM 703 O O . SER A 1 89 ? 9.981 9.096 -14.309 1.00 91.62 89 SER A O 1
ATOM 705 N N . LEU A 1 90 ? 9.455 7.244 -13.168 1.00 92.44 90 LEU A N 1
ATOM 706 C CA . LEU A 1 90 ? 10.072 6.329 -14.136 1.00 92.44 90 LEU A CA 1
ATOM 707 C C . LEU A 1 90 ? 9.313 6.311 -15.471 1.00 92.44 90 LEU A C 1
ATOM 709 O O . LEU A 1 90 ? 9.937 6.299 -16.531 1.00 92.44 90 LEU A O 1
ATOM 713 N N . GLN A 1 91 ? 7.976 6.341 -15.443 1.00 92.69 91 GLN A N 1
ATOM 714 C CA . GLN A 1 91 ? 7.170 6.464 -16.660 1.00 92.69 91 GLN A CA 1
ATOM 715 C C . GLN A 1 91 ? 7.455 7.779 -17.393 1.00 92.69 91 GLN A C 1
ATOM 717 O O . GLN A 1 91 ? 7.620 7.766 -18.610 1.00 92.69 91 GLN A O 1
ATOM 722 N N . GLU A 1 92 ? 7.549 8.897 -16.674 1.00 91.75 92 GLU A N 1
ATOM 723 C CA . GLU A 1 92 ? 7.891 10.201 -17.249 1.00 91.75 92 GLU A CA 1
ATOM 724 C C . GLU A 1 92 ? 9.254 10.171 -17.945 1.00 91.75 92 GLU A C 1
ATOM 726 O O . GLU A 1 92 ? 9.351 10.612 -19.087 1.00 91.75 92 GLU A O 1
ATOM 731 N N . MET A 1 93 ? 10.275 9.565 -17.327 1.00 90.25 93 MET A N 1
ATOM 732 C CA . MET A 1 93 ? 11.595 9.391 -17.949 1.00 90.25 93 MET A CA 1
ATOM 733 C C . MET A 1 93 ? 11.532 8.601 -19.264 1.00 90.25 93 MET A C 1
ATOM 735 O O . MET A 1 93 ? 12.201 8.955 -20.239 1.00 90.25 93 MET A O 1
ATOM 739 N N . VAL A 1 94 ? 10.733 7.528 -19.310 1.00 90.69 94 VAL A N 1
ATOM 740 C CA . VAL A 1 94 ? 10.529 6.735 -20.534 1.00 90.69 94 VAL A CA 1
ATOM 741 C C . VAL A 1 94 ? 9.842 7.576 -21.615 1.00 90.69 94 VAL A C 1
ATOM 743 O O . VAL A 1 94 ? 10.255 7.547 -22.775 1.00 90.69 94 VAL A O 1
ATOM 746 N N . GLN A 1 95 ? 8.824 8.361 -21.252 1.00 90.25 95 GLN A N 1
ATOM 747 C CA . GLN A 1 95 ? 8.105 9.208 -22.208 1.00 90.25 95 GLN A CA 1
ATOM 748 C C . GLN A 1 95 ? 8.959 10.368 -22.729 1.00 90.25 95 GLN A C 1
ATOM 750 O O . GLN A 1 95 ? 8.988 10.593 -23.938 1.00 90.25 95 GLN A O 1
ATOM 755 N N . ASP A 1 96 ? 9.700 11.061 -21.861 1.00 88.06 96 ASP A N 1
ATOM 756 C CA . ASP A 1 96 ? 10.634 12.123 -22.255 1.00 88.06 96 ASP A CA 1
ATOM 757 C C . ASP A 1 96 ? 11.657 11.591 -23.263 1.00 88.06 96 ASP A C 1
ATOM 759 O O . ASP A 1 96 ? 11.922 12.212 -24.293 1.00 88.06 96 ASP A O 1
ATOM 763 N N . GLN A 1 97 ? 12.165 10.376 -23.049 1.00 85.69 97 GLN A N 1
ATOM 764 C CA . GLN A 1 97 ? 13.056 9.762 -24.019 1.00 85.69 97 GLN A CA 1
ATOM 765 C C . GLN A 1 97 ? 12.373 9.469 -25.360 1.00 85.69 97 GLN A C 1
ATOM 767 O O . GLN A 1 97 ? 12.966 9.742 -26.404 1.00 85.69 97 GLN A O 1
ATOM 772 N N . ARG A 1 98 ? 11.153 8.920 -25.365 1.00 85.06 98 ARG A N 1
ATOM 773 C CA . ARG A 1 98 ? 10.405 8.673 -26.609 1.00 85.06 98 ARG A CA 1
ATOM 774 C C . ARG A 1 98 ? 10.230 9.967 -27.403 1.00 85.06 98 ARG A C 1
ATOM 776 O O . ARG A 1 98 ? 10.522 9.983 -28.594 1.00 85.06 98 ARG A O 1
ATOM 783 N N . VAL A 1 99 ? 9.866 11.064 -26.736 1.00 86.75 99 VAL A N 1
ATOM 784 C CA . VAL A 1 99 ? 9.784 12.398 -27.351 1.00 86.75 99 VAL A CA 1
ATOM 785 C C . VAL A 1 99 ? 11.148 12.831 -27.897 1.00 86.75 99 VAL A C 1
ATOM 787 O O . VAL A 1 99 ? 11.254 13.211 -29.061 1.00 86.75 99 VAL A O 1
ATOM 790 N N . ARG A 1 100 ? 12.227 12.706 -27.115 1.00 84.19 100 ARG A N 1
ATOM 791 C CA . ARG A 1 100 ? 13.581 13.075 -27.563 1.00 84.19 100 ARG A CA 1
ATOM 792 C C . ARG A 1 100 ? 14.061 12.265 -28.763 1.00 84.19 100 ARG A C 1
ATOM 794 O O . ARG A 1 100 ? 14.666 12.859 -29.648 1.00 84.19 100 ARG A O 1
ATOM 801 N N . LYS A 1 101 ? 13.755 10.964 -28.843 1.00 82.44 101 LYS A N 1
ATOM 802 C CA . LYS A 1 101 ? 14.078 10.121 -30.012 1.00 82.44 101 LYS A CA 1
ATOM 803 C C . LYS A 1 101 ? 13.453 10.658 -31.306 1.00 82.44 101 LYS A C 1
ATOM 805 O O . LYS A 1 101 ? 14.042 10.487 -32.367 1.00 82.44 101 LYS A O 1
ATOM 810 N N . HIS A 1 102 ? 12.295 11.320 -31.234 1.00 80.19 102 HIS A N 1
ATOM 811 C CA . HIS A 1 102 ? 11.664 11.946 -32.401 1.00 80.19 102 HIS A CA 1
ATOM 812 C C . HIS A 1 102 ? 12.316 13.273 -32.815 1.00 80.19 102 HIS A C 1
ATOM 814 O O . HIS A 1 102 ? 12.180 13.676 -33.969 1.00 80.19 102 HIS A O 1
ATOM 820 N N . HIS A 1 103 ? 13.023 13.948 -31.904 1.00 76.75 103 HIS A N 1
ATOM 821 C CA . HIS A 1 103 ? 13.589 15.279 -32.139 1.00 76.75 103 HIS A CA 1
ATOM 822 C C . HIS A 1 103 ? 15.118 15.296 -32.303 1.00 76.75 103 HIS A C 1
ATOM 824 O O . HIS A 1 103 ? 15.642 16.244 -32.884 1.00 76.75 103 HIS A O 1
ATOM 830 N N . ALA A 1 104 ? 15.843 14.284 -31.814 1.00 77.00 104 ALA A N 1
ATOM 831 C CA . ALA A 1 104 ? 17.301 14.210 -31.887 1.00 77.00 104 ALA A CA 1
ATOM 832 C C . ALA A 1 104 ? 17.836 12.771 -31.756 1.00 77.00 104 ALA A C 1
ATOM 834 O O . ALA A 1 104 ? 17.189 11.887 -31.192 1.00 77.00 104 ALA A O 1
ATOM 835 N N . THR A 1 105 ? 19.073 12.551 -32.212 1.00 74.06 105 THR A N 1
ATOM 836 C CA . THR A 1 105 ? 19.801 11.296 -31.979 1.00 74.06 105 THR A CA 1
ATOM 837 C C . THR A 1 105 ? 20.160 11.168 -30.498 1.00 74.06 105 THR A C 1
ATOM 839 O O . THR A 1 105 ? 20.991 11.913 -29.979 1.00 74.06 105 THR A O 1
ATOM 842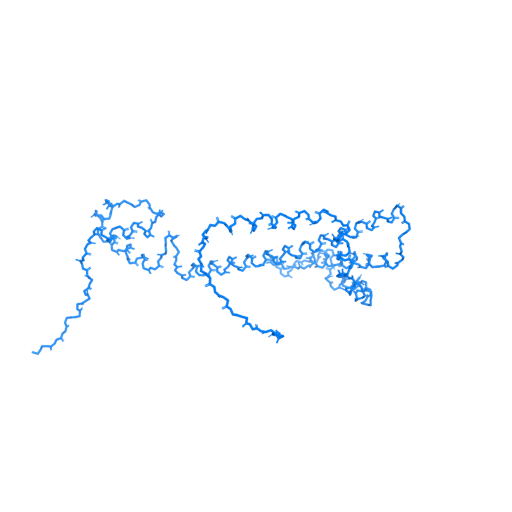 N N . VAL A 1 106 ? 19.538 10.210 -29.812 1.00 76.19 106 VAL A N 1
ATOM 843 C CA . VAL A 1 106 ? 19.805 9.889 -28.402 1.00 76.19 106 VAL A CA 1
ATOM 844 C C . VAL A 1 106 ? 20.968 8.887 -28.313 1.00 76.19 106 VAL A C 1
ATOM 846 O O . VAL A 1 106 ? 21.023 7.963 -29.128 1.00 76.19 106 VAL A O 1
ATOM 849 N N . PRO A 1 107 ? 21.892 9.009 -27.337 1.00 80.44 107 PRO A N 1
ATOM 850 C CA . PRO A 1 107 ? 22.958 8.029 -27.138 1.00 80.44 107 PRO A CA 1
ATOM 851 C C . PRO A 1 107 ? 22.425 6.594 -27.009 1.00 80.44 107 PRO A C 1
ATOM 853 O O . PRO A 1 107 ? 21.408 6.348 -26.352 1.00 80.44 107 PRO A O 1
ATOM 856 N N . LEU A 1 108 ? 23.134 5.631 -27.606 1.00 78.56 108 LEU A N 1
ATOM 857 C CA . LEU A 1 108 ? 22.720 4.223 -27.630 1.00 78.56 108 LEU A CA 1
ATOM 858 C C . LEU A 1 108 ? 22.586 3.625 -26.219 1.00 78.56 108 LEU A C 1
ATOM 860 O O . LEU A 1 108 ? 21.643 2.891 -25.947 1.00 78.56 108 LEU A O 1
ATOM 864 N N . ASP A 1 109 ? 23.485 3.981 -25.302 1.00 80.31 109 ASP A N 1
ATOM 865 C CA . ASP A 1 109 ? 23.451 3.491 -23.918 1.00 80.31 109 ASP A CA 1
ATOM 866 C C . ASP A 1 109 ? 22.200 3.976 -23.161 1.00 80.31 109 ASP A C 1
ATOM 868 O O . ASP A 1 109 ? 21.501 3.196 -22.512 1.00 80.31 109 ASP A O 1
ATOM 872 N N . GLN A 1 110 ? 21.831 5.248 -23.346 1.00 80.62 110 GLN A N 1
ATOM 873 C CA . GLN A 1 110 ? 20.606 5.814 -22.777 1.00 80.62 110 GLN A CA 1
ATOM 874 C C . GLN A 1 110 ? 19.356 5.172 -23.396 1.00 80.62 110 GLN A C 1
ATOM 876 O O . GLN A 1 110 ? 18.375 4.904 -22.702 1.00 80.62 110 GLN A O 1
ATOM 881 N N . THR A 1 111 ? 19.408 4.882 -24.698 1.00 84.00 111 THR A N 1
ATOM 882 C CA . THR A 1 111 ? 18.374 4.150 -25.445 1.00 84.00 111 THR A CA 1
ATOM 883 C C . THR A 1 111 ? 18.121 2.767 -24.852 1.00 84.00 111 THR A C 1
ATOM 885 O O . THR A 1 111 ? 16.987 2.468 -24.478 1.00 84.00 111 THR A O 1
ATOM 888 N N . MET A 1 112 ? 19.177 1.978 -24.653 1.00 86.62 112 MET A N 1
ATOM 889 C CA . MET A 1 112 ? 19.091 0.633 -24.078 1.00 86.62 112 MET A CA 1
ATOM 890 C C . MET A 1 112 ? 18.578 0.632 -22.632 1.00 86.62 112 MET A C 1
ATOM 892 O O . MET A 1 112 ? 17.795 -0.246 -22.260 1.00 86.62 112 MET A O 1
ATOM 896 N N . PHE A 1 113 ? 18.989 1.609 -21.816 1.00 90.31 113 PHE A N 1
ATOM 897 C CA . PHE A 1 113 ? 18.522 1.757 -20.434 1.00 90.31 113 PHE A CA 1
ATOM 898 C C . PHE A 1 113 ? 17.002 1.949 -20.360 1.00 90.31 113 PHE A C 1
ATOM 900 O O . PHE A 1 113 ? 16.310 1.170 -19.701 1.00 90.31 113 PHE A O 1
ATOM 907 N N . CYS A 1 114 ? 16.474 2.955 -21.058 1.00 89.19 114 CYS A N 1
ATOM 908 C CA . CYS A 1 114 ? 15.048 3.264 -21.010 1.00 89.19 114 CYS A CA 1
ATOM 909 C C . CYS A 1 114 ? 14.186 2.189 -21.683 1.00 89.19 114 CYS A C 1
ATOM 911 O O . CYS A 1 114 ? 13.104 1.909 -21.185 1.00 89.19 114 CYS A O 1
ATOM 913 N N . GLU A 1 115 ? 14.653 1.542 -22.756 1.00 91.12 115 GLU A N 1
ATOM 914 C CA . GLU A 1 115 ? 13.928 0.421 -23.379 1.00 91.12 115 GLU A CA 1
ATOM 915 C C . GLU A 1 115 ? 13.845 -0.798 -22.455 1.00 91.12 115 GLU A C 1
ATOM 917 O O . GLU A 1 115 ? 12.802 -1.446 -22.362 1.00 91.12 115 GLU A O 1
ATOM 922 N N . THR A 1 116 ? 14.933 -1.099 -21.740 1.00 92.69 116 THR A N 1
ATOM 923 C CA . THR A 1 116 ? 14.943 -2.165 -20.730 1.00 92.69 116 THR A CA 1
ATOM 924 C C . THR A 1 116 ? 13.968 -1.833 -19.604 1.00 92.69 116 THR A C 1
ATOM 926 O O . THR A 1 116 ? 13.156 -2.675 -19.230 1.00 92.69 116 THR A O 1
ATOM 929 N N . MET A 1 117 ? 13.991 -0.592 -19.115 1.00 93.00 117 MET A N 1
ATOM 930 C CA . MET A 1 117 ? 13.076 -0.111 -18.081 1.00 93.00 117 MET A CA 1
ATOM 931 C C . MET A 1 117 ? 11.615 -0.164 -18.527 1.00 93.00 117 MET A C 1
ATOM 933 O O . MET A 1 117 ? 10.780 -0.693 -17.801 1.00 93.00 117 MET A O 1
ATOM 937 N N . GLU A 1 118 ? 11.304 0.315 -19.728 1.00 93.19 118 GLU A N 1
ATOM 938 C CA . GLU A 1 118 ? 9.960 0.271 -20.298 1.00 93.19 118 GLU A CA 1
ATOM 939 C C . GLU A 1 118 ? 9.422 -1.165 -20.372 1.00 93.19 118 GLU A C 1
ATOM 941 O O . GLU A 1 118 ? 8.312 -1.432 -19.907 1.00 93.19 118 GLU A O 1
ATOM 946 N N . ARG A 1 119 ? 10.229 -2.105 -20.883 1.00 92.25 119 ARG A N 1
ATOM 947 C CA . ARG A 1 119 ? 9.857 -3.526 -20.940 1.00 92.25 119 ARG A CA 1
ATOM 948 C C . ARG A 1 119 ? 9.619 -4.105 -19.548 1.00 92.25 119 ARG A C 1
ATOM 950 O O . ARG A 1 119 ? 8.596 -4.750 -19.346 1.00 92.25 119 ARG A O 1
ATOM 957 N N . CYS A 1 120 ? 10.496 -3.839 -18.580 1.00 92.19 120 CYS A N 1
ATOM 958 C CA . CYS A 1 120 ? 10.311 -4.291 -17.197 1.00 92.19 120 CYS A CA 1
ATOM 959 C C . CYS A 1 120 ? 9.006 -3.758 -16.581 1.00 92.19 120 CYS A C 1
ATOM 961 O O . CYS A 1 120 ? 8.274 -4.514 -15.942 1.00 92.19 120 CYS A O 1
ATOM 963 N N . LEU A 1 121 ? 8.692 -2.471 -16.782 1.00 92.12 121 LEU A N 1
ATOM 964 C CA . LEU A 1 121 ? 7.464 -1.855 -16.265 1.00 92.12 121 LEU A CA 1
ATOM 965 C C . LEU A 1 121 ? 6.211 -2.459 -16.910 1.00 92.12 121 LEU A C 1
ATOM 967 O O . LEU A 1 121 ? 5.224 -2.695 -16.211 1.00 92.12 121 LEU A O 1
ATOM 971 N N . LEU A 1 122 ? 6.259 -2.732 -18.217 1.00 91.62 122 LEU A N 1
ATOM 972 C CA . LEU A 1 122 ? 5.163 -3.360 -18.947 1.00 91.62 122 LEU A CA 1
ATOM 973 C C . LEU A 1 122 ? 4.940 -4.804 -18.485 1.00 91.62 122 LEU A C 1
ATOM 975 O O . LEU A 1 122 ? 3.816 -5.162 -18.150 1.00 91.62 122 LEU A O 1
ATOM 979 N N . MET A 1 123 ? 6.001 -5.610 -18.393 1.00 91.25 123 MET A N 1
ATOM 980 C CA . MET A 1 123 ? 5.902 -7.000 -17.933 1.00 91.25 123 MET A CA 1
ATOM 981 C C . MET A 1 123 ? 5.384 -7.075 -16.496 1.00 91.25 123 MET A C 1
ATOM 983 O O . MET A 1 123 ? 4.487 -7.862 -16.210 1.00 91.25 123 MET A O 1
ATOM 987 N N . ALA A 1 124 ? 5.862 -6.204 -15.601 1.00 89.19 124 ALA A N 1
ATOM 988 C CA . ALA A 1 124 ? 5.346 -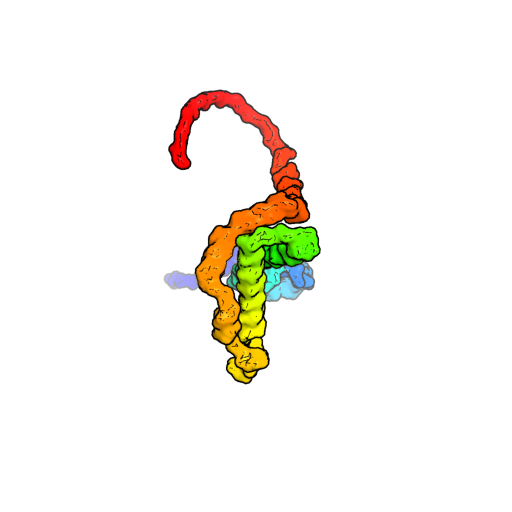6.123 -14.236 1.00 89.19 124 ALA A CA 1
ATOM 989 C C . ALA A 1 124 ? 3.853 -5.753 -14.197 1.00 89.19 124 ALA A C 1
ATOM 991 O O . ALA A 1 124 ? 3.104 -6.272 -13.371 1.00 89.19 124 ALA A O 1
ATOM 992 N N . GLN A 1 125 ? 3.394 -4.872 -15.091 1.00 88.31 125 GLN A N 1
ATOM 993 C CA . GLN A 1 125 ? 1.974 -4.549 -15.213 1.00 88.31 125 GLN A CA 1
ATOM 994 C C . GLN A 1 125 ? 1.159 -5.738 -15.733 1.00 88.31 125 GLN A C 1
ATOM 996 O O . GLN A 1 125 ? 0.104 -6.015 -15.168 1.00 88.31 125 GLN A O 1
ATOM 1001 N N . CYS A 1 126 ? 1.648 -6.450 -16.748 1.00 87.00 126 CYS A N 1
ATOM 1002 C CA . CYS A 1 126 ? 1.000 -7.648 -17.279 1.00 87.00 126 CYS A CA 1
ATOM 1003 C C . CYS A 1 126 ? 0.902 -8.750 -16.218 1.00 87.00 126 CYS A C 1
ATOM 1005 O O . CYS A 1 126 ? -0.180 -9.282 -16.005 1.00 87.00 126 CYS A O 1
ATOM 1007 N N . VAL A 1 127 ? 1.981 -9.029 -15.479 1.00 87.38 127 VAL A N 1
ATOM 1008 C CA . VAL A 1 127 ? 1.975 -10.010 -14.379 1.00 87.38 127 VAL A CA 1
ATOM 1009 C C . VAL A 1 127 ? 0.938 -9.645 -13.316 1.00 87.38 127 VAL A C 1
ATOM 1011 O O . VAL A 1 127 ? 0.180 -10.509 -12.898 1.00 87.38 127 VAL A O 1
ATOM 1014 N N . ARG A 1 128 ? 0.827 -8.365 -12.931 1.00 83.88 128 ARG A N 1
ATOM 1015 C CA . ARG A 1 128 ? -0.212 -7.913 -11.984 1.00 83.88 128 ARG A CA 1
ATOM 1016 C C . ARG A 1 128 ? -1.635 -8.066 -12.516 1.00 83.88 128 ARG A C 1
ATOM 1018 O O . ARG A 1 128 ? -2.546 -8.256 -11.727 1.00 83.88 128 ARG A O 1
ATOM 1025 N N . GLN A 1 129 ? -1.842 -7.928 -13.823 1.00 81.44 129 GLN A N 1
ATOM 1026 C CA . GLN A 1 129 ? -3.156 -8.130 -14.443 1.00 81.44 129 GLN A CA 1
ATOM 1027 C C . GLN A 1 129 ? -3.514 -9.614 -14.582 1.00 81.44 129 GLN A C 1
ATOM 1029 O O . GLN A 1 129 ? -4.692 -9.943 -14.687 1.00 81.44 129 GLN A O 1
ATOM 1034 N N . LEU A 1 130 ? -2.504 -10.486 -14.593 1.00 79.12 130 LEU A N 1
ATOM 1035 C CA . LEU A 1 130 ? -2.652 -11.938 -14.615 1.00 79.12 130 LEU A CA 1
ATOM 1036 C C . LEU A 1 130 ? -2.682 -12.562 -13.210 1.00 79.12 130 LEU A C 1
ATOM 1038 O O . LEU A 1 130 ? -2.949 -13.755 -13.111 1.00 79.12 130 LEU A O 1
ATOM 1042 N N . ASP A 1 131 ? -2.406 -11.798 -12.147 1.00 71.44 131 ASP A N 1
ATOM 1043 C CA . ASP A 1 131 ? -2.482 -12.265 -10.757 1.00 71.44 131 ASP A CA 1
ATOM 1044 C C . ASP A 1 131 ? -3.959 -12.395 -10.322 1.00 71.44 131 ASP A C 1
ATOM 1046 O O . ASP A 1 131 ? -4.678 -11.393 -10.288 1.00 71.44 131 ASP A O 1
ATOM 1050 N N . PRO A 1 132 ? -4.441 -13.608 -9.994 1.00 63.19 132 PRO A N 1
ATOM 1051 C CA . PRO A 1 132 ? -5.851 -13.865 -9.692 1.00 63.19 132 PRO A CA 1
ATOM 1052 C C . PRO A 1 132 ? -6.319 -13.462 -8.273 1.00 63.19 132 PRO A C 1
ATOM 1054 O O . PRO A 1 132 ? -7.438 -13.787 -7.878 1.00 63.19 132 PRO A O 1
ATOM 1057 N N . SER A 1 133 ? -5.524 -12.763 -7.467 1.00 57.53 133 SER A N 1
ATOM 1058 C CA . SER A 1 133 ? -5.850 -12.504 -6.050 1.00 57.53 133 SER A CA 1
ATOM 1059 C C . SER A 1 133 ? -6.772 -11.268 -5.884 1.00 57.53 133 SER A C 1
ATOM 1061 O O . SER A 1 133 ? -6.391 -10.178 -6.298 1.00 57.53 133 SER A O 1
ATOM 1063 N N . SER A 1 134 ? -7.976 -11.272 -5.278 1.00 49.12 134 SER A N 1
ATOM 1064 C CA . SER A 1 134 ? -8.490 -12.040 -4.124 1.00 49.12 134 SER A CA 1
ATOM 1065 C C . SER A 1 134 ? -10.041 -12.121 -4.022 1.00 49.12 134 SER A C 1
ATOM 1067 O O . SER A 1 134 ? -10.577 -12.202 -2.915 1.00 49.12 134 SER A O 1
ATOM 1069 N N . THR A 1 135 ? -10.799 -12.067 -5.127 1.00 50.44 135 THR A N 1
ATOM 1070 C CA . THR A 1 135 ? -12.288 -12.091 -5.077 1.00 50.44 135 THR A CA 1
ATOM 1071 C C . THR A 1 135 ? -12.965 -13.187 -5.894 1.00 50.44 135 THR A C 1
ATOM 1073 O O . THR A 1 135 ? -14.172 -13.367 -5.750 1.00 50.44 135 THR A O 1
ATOM 1076 N N . THR A 1 136 ? -12.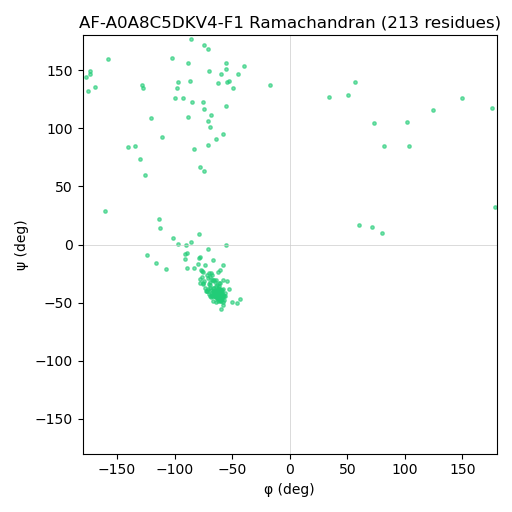241 -1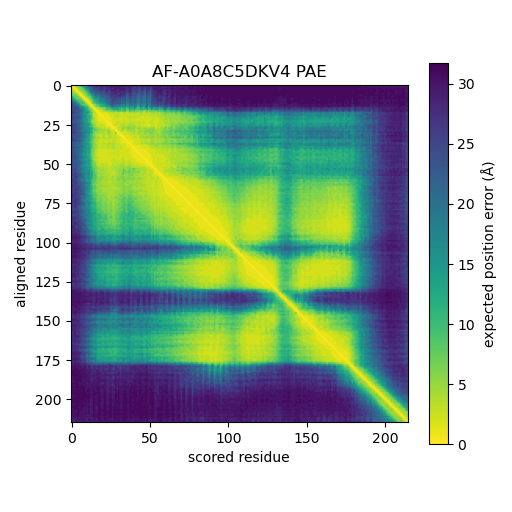3.931 -6.733 1.00 53.59 136 THR A N 1
ATOM 1077 C CA . THR A 1 136 ? -12.863 -14.921 -7.623 1.00 53.59 136 THR A CA 1
ATOM 1078 C C . THR A 1 136 ? -12.203 -16.284 -7.470 1.00 53.59 136 THR A C 1
ATOM 1080 O O . THR A 1 136 ? -10.987 -16.399 -7.365 1.00 53.59 136 THR A O 1
ATOM 1083 N N . ASN A 1 137 ? -13.060 -17.301 -7.375 1.00 54.59 137 ASN A N 1
ATOM 1084 C CA . ASN A 1 137 ? -12.745 -18.709 -7.166 1.00 54.59 137 ASN A CA 1
ATOM 1085 C C . ASN A 1 137 ? -11.591 -19.195 -8.059 1.00 54.59 137 ASN A C 1
ATOM 1087 O O . ASN A 1 137 ? -11.477 -18.773 -9.207 1.00 54.59 137 ASN A O 1
ATOM 1091 N N . GLN A 1 138 ? -10.798 -20.137 -7.539 1.00 58.28 138 GLN A N 1
ATOM 1092 C CA . GLN A 1 138 ? -9.613 -20.751 -8.167 1.00 58.28 138 GLN A CA 1
ATOM 1093 C C . GLN A 1 138 ? -9.839 -21.394 -9.558 1.00 58.28 138 GLN A C 1
ATOM 1095 O O . GLN A 1 138 ? -8.885 -21.880 -10.154 1.00 58.28 138 GLN A O 1
ATOM 1100 N N . ASP A 1 139 ? -11.064 -21.366 -10.086 1.00 57.56 139 ASP A N 1
ATOM 1101 C CA . ASP A 1 139 ? -11.485 -21.959 -11.361 1.00 57.56 139 ASP A CA 1
ATOM 1102 C C . ASP A 1 139 ? -11.626 -20.950 -12.519 1.00 57.56 139 ASP A C 1
ATOM 1104 O O . ASP A 1 139 ? -12.102 -21.311 -13.598 1.00 57.56 139 ASP A O 1
ATOM 1108 N N . GLN A 1 140 ? -11.257 -19.673 -12.346 1.00 60.09 140 GLN A N 1
ATOM 1109 C CA . GLN A 1 140 ? -11.340 -18.732 -13.466 1.00 60.09 140 GLN A CA 1
ATOM 1110 C C . GLN A 1 140 ? -10.191 -18.977 -14.465 1.00 60.09 140 GLN A C 1
ATOM 1112 O O . GLN A 1 140 ? -9.022 -18.900 -14.080 1.00 60.09 140 GLN A O 1
ATOM 1117 N N . PRO A 1 141 ? -10.484 -19.249 -15.753 1.00 59.88 141 PRO A N 1
ATOM 1118 C CA . PRO A 1 141 ? -9.444 -19.460 -16.750 1.00 59.88 141 PRO A CA 1
ATOM 1119 C C . PRO A 1 141 ? -8.604 -18.193 -16.911 1.00 59.88 141 PRO A C 1
ATOM 1121 O O . PRO A 1 141 ? -9.137 -17.080 -16.941 1.00 59.88 141 PRO A O 1
ATOM 1124 N N . SER A 1 142 ? -7.288 -18.373 -17.040 1.00 65.25 142 SER A N 1
ATOM 1125 C CA . SER A 1 142 ? -6.344 -17.287 -17.292 1.00 65.25 142 SER A CA 1
ATOM 1126 C C . SER A 1 142 ? -6.823 -16.417 -18.453 1.00 65.25 142 SER A C 1
ATOM 1128 O O . SER A 1 142 ? -7.233 -16.931 -19.499 1.00 65.25 142 SER A O 1
ATOM 1130 N N . VAL A 1 143 ? -6.757 -15.095 -18.293 1.00 65.56 143 VAL A N 1
ATOM 1131 C CA . VAL A 1 143 ? -7.080 -14.152 -19.371 1.00 65.56 143 VAL A CA 1
ATOM 1132 C C . VAL A 1 143 ? -6.205 -14.495 -20.582 1.00 65.56 143 VAL A C 1
ATOM 1134 O O . VAL A 1 143 ? -4.980 -14.504 -20.486 1.00 65.56 143 VAL A O 1
ATOM 1137 N N . LEU A 1 144 ? -6.838 -14.842 -21.709 1.00 73.12 144 LEU A N 1
ATOM 1138 C CA . LEU A 1 144 ? -6.177 -15.296 -22.946 1.00 73.12 144 LEU A CA 1
ATOM 1139 C C . LEU A 1 144 ? -5.322 -16.579 -22.812 1.00 73.12 144 LEU A C 1
ATOM 1141 O O . LEU A 1 144 ? -4.499 -16.848 -23.682 1.00 73.12 144 LEU A O 1
ATOM 1145 N N . GLY A 1 145 ? -5.492 -17.378 -21.752 1.00 75.75 145 GLY A N 1
ATOM 1146 C CA . GLY A 1 145 ? -4.684 -18.584 -21.518 1.00 75.75 145 GLY A CA 1
ATOM 1147 C C . GLY A 1 145 ? -3.229 -18.302 -21.115 1.00 75.75 145 GLY A C 1
ATOM 1148 O O . GLY A 1 145 ? -2.391 -19.199 -21.180 1.00 75.75 145 GLY A O 1
ATOM 1149 N N . LEU A 1 146 ? -2.909 -17.064 -20.721 1.00 77.06 146 LEU A N 1
ATOM 1150 C CA . LEU A 1 146 ? -1.556 -16.660 -20.339 1.00 77.06 146 LEU A CA 1
ATOM 1151 C C . LEU A 1 146 ? -1.336 -16.809 -18.830 1.00 77.06 146 LEU A C 1
ATOM 1153 O O . LEU A 1 146 ? -2.076 -16.237 -18.033 1.00 77.06 146 LEU A O 1
ATOM 1157 N N . SER A 1 147 ? -0.286 -17.531 -18.436 1.00 82.00 147 SER A N 1
ATOM 1158 C CA . SER A 1 147 ? 0.191 -17.561 -17.055 1.00 82.00 147 SER A CA 1
ATOM 1159 C C . SER A 1 147 ? 1.209 -16.433 -16.810 1.00 82.00 147 SER A C 1
ATOM 1161 O O . SER A 1 147 ? 1.869 -15.972 -17.749 1.00 82.00 147 SER A O 1
ATOM 1163 N N . PRO A 1 148 ? 1.392 -15.996 -15.550 1.00 83.75 148 PRO A N 1
ATOM 1164 C CA . PRO A 1 148 ? 2.476 -15.086 -15.177 1.00 83.75 148 PRO A CA 1
ATOM 1165 C C . PRO A 1 148 ? 3.871 -15.589 -15.580 1.00 83.75 148 PRO A C 1
ATOM 1167 O O . PRO A 1 148 ? 4.743 -14.786 -15.903 1.00 83.75 148 PRO A O 1
ATOM 1170 N N . GLU A 1 149 ? 4.075 -16.907 -15.599 1.00 85.44 149 GLU A N 1
ATOM 1171 C CA . GLU A 1 149 ? 5.336 -17.555 -15.980 1.00 85.44 149 GLU A CA 1
ATOM 1172 C C . GLU A 1 149 ? 5.689 -17.269 -17.444 1.00 85.44 149 GLU A C 1
ATOM 1174 O O . GLU A 1 149 ? 6.794 -16.805 -17.720 1.00 85.44 149 GLU A O 1
ATOM 1179 N N . HIS A 1 150 ? 4.719 -17.400 -18.360 1.00 85.94 150 HIS A N 1
ATOM 1180 C CA . HIS A 1 150 ? 4.911 -17.069 -19.777 1.00 85.94 150 HIS A CA 1
ATOM 1181 C C . HIS A 1 150 ? 5.292 -15.595 -19.991 1.00 85.94 150 HIS A C 1
ATOM 1183 O O . HIS A 1 150 ? 6.051 -15.265 -20.899 1.00 85.94 150 HIS A O 1
ATOM 1189 N N . VAL A 1 151 ? 4.784 -14.681 -19.157 1.00 86.56 151 VAL A N 1
ATOM 1190 C CA . VAL A 1 151 ? 5.140 -13.253 -19.238 1.00 86.56 151 VAL A CA 1
ATOM 1191 C C . VAL A 1 151 ? 6.537 -12.993 -18.674 1.00 86.56 151 VAL A C 1
ATOM 1193 O O . VAL A 1 151 ? 7.260 -12.144 -19.194 1.00 86.56 151 VAL A O 1
ATOM 1196 N N . MET A 1 152 ? 6.955 -13.728 -17.641 1.00 85.50 152 MET A N 1
ATOM 1197 C CA . MET A 1 152 ? 8.308 -13.610 -17.092 1.00 85.50 152 MET A CA 1
ATOM 1198 C C . MET A 1 152 ? 9.387 -14.077 -18.076 1.00 85.50 152 MET A C 1
ATOM 1200 O O . MET A 1 152 ? 10.471 -13.498 -18.084 1.00 85.50 152 MET A O 1
ATOM 1204 N N . GLU A 1 153 ? 9.093 -15.040 -18.953 1.00 88.12 153 GLU A N 1
ATOM 1205 C CA . GLU A 1 153 ? 10.004 -15.460 -20.032 1.00 88.12 153 GLU A CA 1
ATOM 1206 C C . GLU A 1 153 ? 10.303 -14.341 -21.045 1.00 88.12 153 GLU A C 1
ATOM 1208 O O . GLU A 1 153 ? 11.356 -14.340 -21.682 1.00 88.12 153 GLU A O 1
ATOM 1213 N N . LEU A 1 154 ? 9.410 -13.351 -21.164 1.00 86.62 154 LEU A N 1
ATOM 1214 C CA . LEU A 1 154 ? 9.571 -12.183 -22.037 1.00 86.62 154 LEU A CA 1
ATOM 1215 C C . LEU A 1 154 ? 10.370 -11.041 -21.385 1.00 86.62 154 LEU A C 1
ATOM 1217 O O . LEU A 1 154 ? 10.540 -9.977 -21.994 1.00 86.62 154 LEU A O 1
ATOM 1221 N N . MET A 1 155 ? 10.862 -11.227 -20.155 1.00 88.56 155 MET A N 1
ATOM 1222 C CA . MET A 1 155 ? 11.699 -10.231 -19.493 1.00 88.56 155 MET A CA 1
ATOM 1223 C C . MET A 1 155 ? 12.978 -9.949 -20.297 1.00 88.56 155 MET A C 1
ATOM 1225 O O . MET A 1 155 ? 13.556 -10.843 -20.922 1.00 88.56 155 MET A O 1
ATOM 1229 N N . PRO A 1 156 ? 13.483 -8.701 -20.268 1.00 90.38 156 PRO A N 1
ATOM 1230 C CA . PRO A 1 156 ? 14.817 -8.407 -20.769 1.00 90.38 156 PRO A CA 1
ATOM 1231 C C . PRO A 1 156 ? 15.871 -9.282 -20.079 1.00 90.38 156 PRO A C 1
ATOM 1233 O O . PRO A 1 156 ? 15.681 -9.728 -18.950 1.00 90.38 156 PRO A O 1
ATOM 1236 N N . SER A 1 157 ? 17.020 -9.483 -20.731 1.00 91.69 157 SER A N 1
ATOM 1237 C CA . SER A 1 157 ? 18.090 -10.306 -20.157 1.00 91.69 157 SER A CA 1
ATOM 1238 C C . SER A 1 157 ? 18.488 -9.832 -18.754 1.00 91.69 157 SER A C 1
ATOM 1240 O O . SER A 1 157 ? 18.637 -8.633 -18.510 1.00 91.69 157 SER A O 1
ATOM 1242 N N . GLU A 1 158 ? 18.735 -10.779 -17.846 1.00 91.00 158 GLU A N 1
ATOM 1243 C CA . GLU A 1 158 ? 19.059 -10.489 -16.441 1.00 91.00 158 GLU A CA 1
ATOM 1244 C C . GLU A 1 158 ? 20.223 -9.492 -16.303 1.00 91.00 158 GLU A C 1
ATOM 1246 O O . GLU A 1 158 ? 20.191 -8.572 -15.491 1.00 91.00 158 GLU A O 1
ATOM 1251 N N . LYS A 1 159 ? 21.236 -9.596 -17.174 1.00 91.69 159 LYS A N 1
ATOM 1252 C CA . LYS A 1 159 ? 22.373 -8.660 -17.213 1.00 91.69 159 LYS A CA 1
ATOM 1253 C C . LYS A 1 159 ? 21.935 -7.215 -17.477 1.00 91.69 159 LYS A C 1
ATOM 1255 O O . LYS A 1 159 ? 22.462 -6.294 -16.852 1.00 91.69 159 LYS A O 1
ATOM 1260 N N . ASN A 1 160 ? 20.986 -7.013 -18.392 1.00 90.25 160 ASN A N 1
ATOM 1261 C CA . ASN A 1 160 ? 20.459 -5.690 -18.718 1.00 90.25 160 ASN A CA 1
ATOM 1262 C C . ASN A 1 160 ? 19.587 -5.156 -17.581 1.00 90.25 160 ASN A C 1
ATOM 1264 O O . ASN A 1 160 ? 19.706 -3.982 -17.230 1.00 90.25 160 ASN A O 1
ATOM 1268 N N . VAL A 1 161 ? 18.775 -6.018 -16.961 1.00 92.44 161 VAL A N 1
ATOM 1269 C CA . VAL A 1 161 ? 17.946 -5.660 -15.802 1.00 92.44 161 VAL A CA 1
ATOM 1270 C C . VAL A 1 161 ? 18.815 -5.232 -14.620 1.00 92.44 161 VAL A C 1
ATOM 1272 O O . VAL A 1 161 ? 18.557 -4.188 -14.025 1.00 92.44 161 VAL A O 1
ATOM 1275 N N . GLN A 1 162 ? 19.886 -5.966 -14.311 1.00 93.31 162 GLN A N 1
ATOM 1276 C CA . GLN A 1 162 ? 20.803 -5.611 -13.223 1.00 93.31 162 GLN A CA 1
ATOM 1277 C C . GLN A 1 162 ? 21.543 -4.299 -13.493 1.00 93.31 162 GLN A C 1
ATOM 1279 O O . GLN A 1 162 ? 21.601 -3.436 -12.616 1.00 93.31 162 GLN A O 1
ATOM 1284 N N . ARG A 1 163 ? 22.056 -4.102 -14.717 1.00 91.81 163 ARG A N 1
ATOM 1285 C CA . ARG A 1 163 ? 22.700 -2.838 -15.108 1.00 91.81 163 ARG A CA 1
ATOM 1286 C C . ARG A 1 163 ? 21.733 -1.661 -14.975 1.00 91.81 163 ARG A C 1
ATOM 1288 O O . ARG A 1 163 ? 22.093 -0.641 -14.398 1.00 91.81 163 ARG A O 1
ATOM 1295 N N . MET A 1 164 ? 20.508 -1.820 -15.474 1.00 93.75 164 MET A N 1
ATOM 1296 C CA . MET A 1 164 ? 19.453 -0.817 -15.350 1.00 93.75 164 MET A CA 1
ATOM 1297 C C . MET A 1 164 ? 19.133 -0.541 -13.876 1.00 93.75 164 MET A C 1
ATOM 1299 O O . MET A 1 164 ? 19.123 0.608 -13.458 1.00 93.75 164 MET A O 1
ATOM 1303 N N . LYS A 1 165 ? 18.939 -1.572 -13.050 1.00 91.81 165 LYS A N 1
ATOM 1304 C CA . LYS A 1 165 ? 18.634 -1.420 -11.620 1.00 91.81 165 LYS A CA 1
ATOM 1305 C C . LYS A 1 165 ? 19.709 -0.624 -10.872 1.00 91.81 165 LYS A C 1
ATOM 1307 O O . LYS A 1 165 ? 19.370 0.172 -10.002 1.00 91.81 165 LYS A O 1
ATOM 1312 N N . GLN A 1 166 ? 20.983 -0.815 -11.215 1.00 93.19 166 GLN A N 1
ATOM 1313 C CA . GLN A 1 166 ? 22.096 -0.064 -10.627 1.00 93.19 166 GLN A CA 1
ATOM 1314 C C . GLN A 1 166 ? 22.127 1.404 -11.073 1.00 93.19 166 GLN A C 1
ATOM 1316 O O . GLN A 1 166 ? 22.505 2.267 -10.285 1.00 93.19 166 GLN A O 1
ATOM 1321 N N . SER A 1 167 ? 21.718 1.704 -12.309 1.00 91.00 167 SER A N 1
ATOM 1322 C CA . SER A 1 167 ? 21.727 3.070 -12.840 1.00 91.00 167 SER A CA 1
ATOM 1323 C C . SER A 1 167 ? 20.443 3.862 -12.569 1.00 91.00 167 SER A C 1
ATOM 1325 O O . SER A 1 167 ? 20.493 5.092 -12.587 1.00 91.00 167 SER A O 1
ATOM 1327 N N . VAL A 1 168 ? 19.313 3.201 -12.269 1.00 92.00 168 VAL A N 1
ATOM 1328 C CA . VAL A 1 168 ? 18.016 3.850 -11.979 1.00 92.00 168 VAL A CA 1
ATOM 1329 C C . VAL A 1 168 ? 18.128 4.966 -10.931 1.00 92.00 168 VAL A C 1
ATOM 1331 O O . VAL A 1 168 ? 17.653 6.058 -11.233 1.00 92.00 168 VAL A O 1
ATOM 1334 N N . PRO A 1 169 ? 18.761 4.778 -9.752 1.00 91.81 169 PRO A N 1
ATOM 1335 C CA . PRO A 1 169 ? 18.821 5.833 -8.738 1.00 91.81 169 PRO A CA 1
ATOM 1336 C C . PRO A 1 169 ? 19.499 7.112 -9.245 1.00 91.81 169 PRO A C 1
ATOM 1338 O O . PRO A 1 169 ? 18.950 8.200 -9.099 1.00 91.81 169 PRO A O 1
ATOM 1341 N N . GLN A 1 170 ? 20.650 6.972 -9.911 1.00 91.62 170 GLN A N 1
ATOM 1342 C CA . GLN A 1 170 ? 21.421 8.105 -10.433 1.00 91.62 170 GLN A CA 1
ATOM 1343 C C . GLN A 1 170 ? 20.694 8.813 -11.585 1.00 91.62 170 GLN A C 1
ATOM 1345 O O . GLN A 1 170 ? 20.676 10.042 -11.655 1.00 91.62 170 GLN A O 1
ATOM 1350 N N . GLN A 1 171 ? 20.081 8.050 -12.496 1.00 89.38 171 GLN A N 1
ATOM 1351 C CA . GLN A 1 171 ? 19.340 8.616 -13.628 1.00 89.38 171 GLN A CA 1
ATOM 1352 C C . GLN A 1 171 ? 18.055 9.314 -13.173 1.00 89.38 171 GLN A C 1
ATOM 1354 O O . GLN A 1 171 ? 17.703 10.362 -13.714 1.00 89.38 171 GLN A O 1
ATOM 1359 N N . LEU A 1 172 ? 17.377 8.763 -12.164 1.00 90.44 172 LEU A N 1
ATOM 1360 C CA . LEU A 1 172 ? 16.184 9.360 -11.577 1.00 90.44 172 LEU A CA 1
ATOM 1361 C C . LEU A 1 172 ? 16.517 10.665 -10.850 1.00 90.44 172 LEU A C 1
ATOM 1363 O O . LEU A 1 172 ? 15.832 11.661 -11.058 1.00 90.44 172 LEU A O 1
ATOM 1367 N N . GLU A 1 173 ? 17.590 10.697 -10.057 1.00 90.38 173 GLU A N 1
ATOM 1368 C CA . GLU A 1 173 ? 18.046 11.922 -9.390 1.00 90.38 173 GLU A CA 1
ATOM 1369 C C . GLU A 1 173 ? 18.372 13.026 -10.403 1.00 90.38 173 GLU A C 1
ATOM 1371 O O . GLU A 1 173 ? 17.912 14.162 -10.262 1.00 90.38 173 GLU A O 1
ATOM 1376 N N . LYS A 1 174 ? 19.096 12.680 -11.476 1.00 88.81 174 LYS A N 1
ATOM 1377 C CA . LYS A 1 174 ? 19.377 13.607 -12.576 1.00 88.81 174 LYS A CA 1
ATOM 1378 C C . LYS A 1 174 ? 18.087 14.139 -13.208 1.00 88.81 174 LYS A C 1
ATOM 1380 O O . LYS A 1 174 ? 17.934 15.348 -13.348 1.00 88.81 174 LYS A O 1
ATOM 1385 N N . HIS A 1 175 ? 17.145 13.257 -13.543 1.00 85.94 175 HIS A N 1
ATOM 1386 C CA . HIS A 1 175 ? 15.872 13.651 -14.150 1.00 85.94 175 HIS A CA 1
ATOM 1387 C C . HIS A 1 175 ? 15.049 14.579 -13.244 1.00 85.94 175 HIS A C 1
ATOM 1389 O O . HIS A 1 175 ? 14.524 15.587 -13.709 1.00 85.94 175 HIS A O 1
ATOM 1395 N N . LEU A 1 176 ? 14.968 14.282 -11.945 1.00 85.81 176 LEU A N 1
ATOM 1396 C CA . LEU A 1 176 ? 14.243 15.113 -10.977 1.00 85.81 176 LEU A CA 1
ATOM 1397 C C . LEU A 1 176 ? 14.903 16.483 -10.765 1.00 85.81 176 LEU A C 1
ATOM 1399 O O . LEU A 1 176 ? 14.216 17.469 -10.494 1.00 85.81 176 LEU A O 1
ATOM 1403 N N . LYS A 1 177 ? 16.229 16.568 -10.903 1.00 86.00 177 LYS A N 1
ATOM 1404 C CA . LYS A 1 177 ? 16.961 17.837 -10.843 1.00 86.00 177 LYS A CA 1
ATOM 1405 C C . LYS A 1 177 ? 16.729 18.694 -12.088 1.00 86.00 177 LYS A C 1
ATOM 1407 O O . LYS A 1 177 ? 16.558 19.905 -11.960 1.00 86.00 177 LYS A O 1
ATOM 1412 N N . ASP A 1 178 ? 16.694 18.059 -13.256 1.00 81.06 178 ASP A N 1
ATOM 1413 C CA . ASP A 1 178 ? 16.530 18.721 -14.553 1.00 81.06 178 ASP A CA 1
ATOM 1414 C C . ASP A 1 178 ? 15.060 19.088 -14.853 1.00 81.06 178 ASP A C 1
ATOM 1416 O O . ASP A 1 178 ? 14.800 19.944 -15.699 1.00 81.06 178 ASP A O 1
ATOM 1420 N N . ASN A 1 179 ? 14.091 18.494 -14.142 1.00 67.31 179 ASN A N 1
ATOM 1421 C CA . ASN A 1 179 ? 12.659 18.750 -14.309 1.00 67.31 179 ASN A CA 1
ATOM 1422 C C . ASN A 1 179 ? 12.053 19.496 -13.090 1.00 67.31 179 ASN A C 1
ATOM 1424 O O . ASN A 1 179 ? 11.599 18.875 -12.123 1.00 67.31 179 ASN A O 1
ATOM 1428 N N . PRO A 1 180 ? 12.000 20.846 -13.101 1.00 51.34 180 PRO A N 1
ATOM 1429 C CA . PRO A 1 180 ? 11.599 21.654 -11.943 1.00 51.34 180 PRO A CA 1
ATOM 1430 C C . PRO A 1 180 ? 10.104 21.572 -11.580 1.00 51.34 180 PRO A C 1
ATOM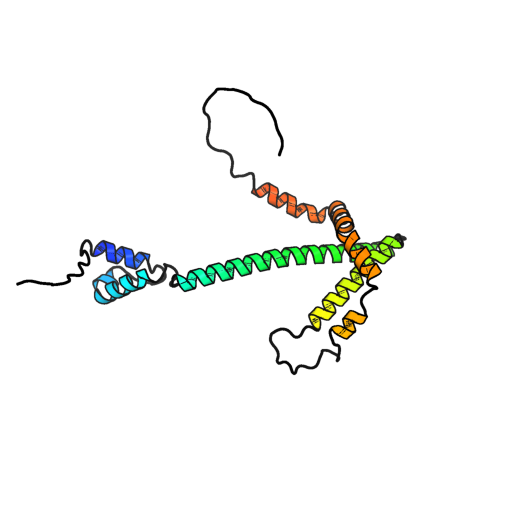 1432 O O . PRO A 1 180 ? 9.697 22.141 -10.563 1.00 51.34 180 PRO A O 1
ATOM 1435 N N . ALA A 1 181 ? 9.273 20.861 -12.353 1.00 53.94 181 ALA A N 1
ATOM 1436 C CA . ALA A 1 181 ? 7.873 20.622 -11.998 1.00 53.94 181 ALA A CA 1
ATOM 1437 C C . ALA A 1 181 ? 7.728 19.788 -10.704 1.00 53.94 181 ALA A C 1
ATOM 1439 O O . ALA A 1 181 ? 6.806 20.033 -9.925 1.00 53.94 181 ALA A O 1
ATOM 1440 N N . GLY A 1 182 ? 8.684 18.894 -10.409 1.00 50.50 182 GLY A N 1
ATOM 1441 C CA . GLY A 1 182 ? 8.726 18.107 -9.166 1.00 50.50 182 GLY A CA 1
ATOM 1442 C C . GLY A 1 182 ? 9.170 18.894 -7.922 1.00 50.50 182 GLY A C 1
ATOM 1443 O O . GLY A 1 182 ? 8.782 18.563 -6.804 1.00 50.50 182 GLY A O 1
ATOM 1444 N N . GLN A 1 183 ? 9.907 19.999 -8.086 1.00 48.50 183 GLN A N 1
ATOM 1445 C CA . GLN A 1 183 ? 10.401 20.819 -6.963 1.00 48.50 183 GLN A CA 1
ATOM 1446 C C . GLN A 1 183 ? 9.333 21.743 -6.348 1.00 48.50 183 GLN A C 1
ATOM 1448 O O . GLN A 1 183 ? 9.555 22.333 -5.286 1.00 48.50 183 GLN A O 1
ATOM 1453 N N . ARG A 1 184 ? 8.159 21.896 -6.982 1.00 46.44 184 ARG A N 1
ATOM 1454 C CA . ARG A 1 184 ? 7.065 22.725 -6.437 1.00 46.44 184 ARG A CA 1
ATOM 1455 C C . ARG A 1 184 ? 6.416 22.124 -5.186 1.00 46.44 184 ARG A C 1
ATOM 1457 O O . ARG A 1 184 ? 5.949 22.892 -4.349 1.00 46.44 184 ARG A O 1
ATOM 1464 N N . GLN A 1 185 ? 6.424 20.800 -5.011 1.00 46.38 185 GLN A N 1
ATOM 1465 C CA . GLN A 1 185 ? 5.863 20.170 -3.806 1.00 46.38 185 GLN A CA 1
ATOM 1466 C C . GLN A 1 185 ? 6.800 20.264 -2.591 1.00 46.38 185 GLN A C 1
ATOM 1468 O O . GLN A 1 185 ? 6.329 20.473 -1.475 1.00 46.38 185 GLN A O 1
ATOM 1473 N N . GLU A 1 186 ? 8.121 20.2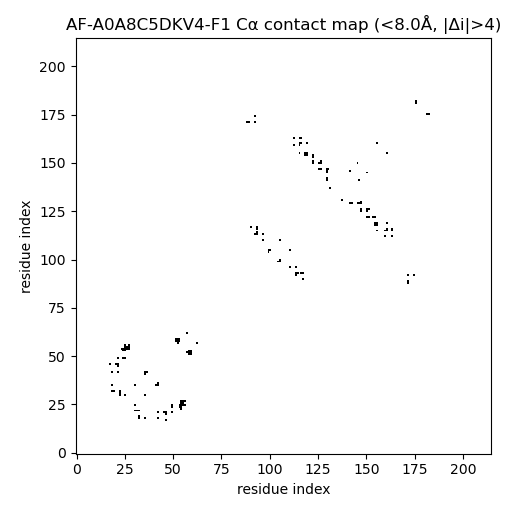29 -2.787 1.00 42.19 186 GLU A N 1
ATOM 1474 C CA . GLU A 1 186 ? 9.093 20.338 -1.686 1.00 42.19 186 GLU A CA 1
ATOM 1475 C C . GLU A 1 186 ? 9.126 21.741 -1.052 1.00 42.19 186 GLU A C 1
ATOM 1477 O O . GLU A 1 186 ? 9.309 21.893 0.158 1.00 42.19 186 GLU A O 1
ATOM 1482 N N . LYS A 1 187 ? 8.878 22.788 -1.853 1.00 43.78 187 LYS A N 1
ATOM 1483 C CA . LYS A 1 187 ? 8.787 24.172 -1.357 1.00 43.78 187 LYS A CA 1
ATOM 1484 C C . LYS A 1 187 ? 7.508 24.437 -0.554 1.00 43.78 187 LYS A C 1
ATOM 1486 O O . LYS A 1 187 ? 7.537 25.275 0.341 1.00 43.78 187 LYS A O 1
ATOM 1491 N N . SER A 1 188 ? 6.427 23.693 -0.809 1.00 41.12 188 SER A N 1
ATOM 1492 C CA . SER A 1 188 ? 5.163 23.835 -0.072 1.00 41.12 188 SER A CA 1
ATOM 1493 C C . SER A 1 188 ? 5.204 23.206 1.327 1.00 41.12 188 SER A C 1
ATOM 1495 O O . SER A 1 188 ? 4.504 23.674 2.221 1.00 41.12 188 SER A O 1
ATOM 1497 N N . CYS A 1 189 ? 6.026 22.173 1.552 1.00 43.12 189 CYS A N 1
ATOM 1498 C CA . CYS A 1 189 ? 6.209 21.596 2.890 1.00 43.12 189 CYS A CA 1
ATOM 1499 C C . CYS A 1 189 ? 7.138 22.442 3.775 1.00 43.12 189 CYS A C 1
ATOM 1501 O O . CYS A 1 189 ? 6.941 22.489 4.986 1.00 43.12 189 CYS A O 1
ATOM 1503 N N . LYS A 1 190 ? 8.106 23.164 3.191 1.00 43.66 190 LYS A N 1
ATOM 1504 C CA . LYS A 1 190 ? 8.971 24.085 3.951 1.00 43.66 190 LYS A CA 1
ATOM 1505 C C . LYS A 1 190 ? 8.237 25.343 4.425 1.00 43.66 190 LYS A C 1
ATOM 1507 O O . LYS A 1 190 ? 8.564 25.852 5.487 1.00 43.66 190 LYS A O 1
ATOM 1512 N N . SER A 1 191 ? 7.206 25.803 3.716 1.00 46.00 191 SER A N 1
ATOM 1513 C CA . SER A 1 191 ? 6.411 26.967 4.136 1.00 46.00 191 SER A CA 1
ATOM 1514 C C . SER A 1 191 ? 5.370 26.671 5.225 1.00 46.00 191 SER A C 1
ATOM 1516 O O . SER A 1 191 ? 4.823 27.608 5.794 1.00 46.00 191 SER A O 1
ATOM 1518 N N . ALA A 1 192 ? 5.094 25.399 5.537 1.00 41.91 192 ALA A N 1
ATOM 1519 C CA . ALA A 1 192 ? 4.173 25.018 6.615 1.00 41.91 192 ALA A CA 1
ATOM 1520 C C . ALA A 1 192 ? 4.872 24.827 7.979 1.00 41.91 192 ALA A C 1
ATOM 1522 O O . ALA A 1 192 ? 4.201 24.753 9.002 1.00 41.91 192 ALA A O 1
ATOM 1523 N N . GLY A 1 193 ? 6.210 24.761 8.008 1.00 40.16 193 GLY A N 1
ATOM 1524 C CA . GLY A 1 193 ? 7.000 24.532 9.226 1.00 40.16 193 GLY A CA 1
ATOM 1525 C C . GLY A 1 193 ? 7.558 25.788 9.904 1.00 40.16 193 GLY A C 1
ATOM 1526 O O . GLY A 1 193 ? 8.243 25.662 10.911 1.00 40.16 193 GLY A O 1
ATOM 1527 N N . THR A 1 194 ? 7.306 26.991 9.375 1.00 46.81 194 THR A N 1
ATOM 1528 C CA . THR A 1 194 ? 7.915 28.247 9.877 1.00 46.81 194 THR A CA 1
ATOM 1529 C C . THR A 1 194 ? 6.903 29.208 10.523 1.00 46.81 194 THR A C 1
ATOM 1531 O O . THR A 1 194 ? 7.229 30.358 10.773 1.00 46.81 194 THR A O 1
ATOM 1534 N N . GLN A 1 195 ? 5.682 28.764 10.847 1.00 43.09 195 GLN A N 1
ATOM 1535 C CA . GLN A 1 195 ? 4.690 29.594 11.566 1.00 43.09 195 GLN A CA 1
ATOM 1536 C C . GLN A 1 195 ? 4.346 29.105 12.983 1.00 43.09 195 GLN A C 1
ATOM 1538 O O . GLN A 1 195 ? 3.316 29.474 13.538 1.00 43.09 195 GLN A O 1
ATOM 1543 N N . GLN A 1 196 ? 5.218 28.322 13.616 1.00 41.28 196 GLN A N 1
ATOM 1544 C CA . GLN A 1 196 ? 5.127 28.039 15.052 1.00 41.28 196 GLN A CA 1
ATOM 1545 C C . GLN A 1 196 ? 6.512 28.173 15.675 1.00 41.28 196 GLN A C 1
ATOM 1547 O O . GLN A 1 196 ? 7.269 27.214 15.772 1.00 41.28 196 GLN A O 1
ATOM 1552 N N . GLY A 1 197 ? 6.869 29.403 16.037 1.00 39.28 197 GLY A N 1
ATOM 1553 C CA . GLY A 1 197 ? 8.167 29.677 16.641 1.00 39.28 197 GLY A CA 1
ATOM 1554 C C . GLY A 1 197 ? 8.439 31.139 16.959 1.00 39.28 197 GLY A C 1
ATOM 1555 O O . GLY A 1 197 ? 9.588 31.539 16.880 1.00 39.28 197 GLY A O 1
ATOM 1556 N N . GLU A 1 198 ? 7.432 31.941 17.312 1.00 42.12 198 GLU A N 1
ATOM 1557 C CA . GLU A 1 198 ? 7.668 33.270 17.889 1.00 42.12 198 GLU A CA 1
ATOM 1558 C C . GLU A 1 198 ? 6.661 33.552 19.008 1.00 42.12 198 GLU A C 1
ATOM 1560 O O . GLU A 1 198 ? 5.632 34.179 18.787 1.00 42.12 198 GLU A O 1
ATOM 1565 N N . HIS A 1 199 ? 6.950 33.078 20.227 1.00 37.09 199 HIS A N 1
ATOM 1566 C CA . HIS A 1 199 ? 6.742 33.887 21.434 1.00 37.09 199 HIS A CA 1
ATOM 1567 C C . HIS A 1 199 ? 7.370 33.279 22.701 1.00 37.09 199 HIS A C 1
ATOM 1569 O O . HIS A 1 199 ? 7.150 32.111 23.007 1.00 37.09 199 HIS A O 1
ATOM 1575 N N . SER A 1 200 ? 8.037 34.156 23.469 1.00 37.22 200 SER A N 1
ATOM 1576 C CA . SER A 1 200 ? 8.671 34.005 24.803 1.00 37.22 200 SER A CA 1
ATOM 1577 C C . SER A 1 200 ? 10.199 33.885 24.723 1.00 37.22 200 SER A C 1
ATOM 1579 O O . SER A 1 200 ? 10.727 32.815 24.466 1.00 37.22 200 SER A O 1
ATOM 1581 N N . LYS A 1 201 ? 10.954 34.992 24.661 1.00 37.44 201 LYS A N 1
ATOM 1582 C CA . LYS A 1 201 ? 11.235 36.031 25.681 1.00 37.44 201 LYS A CA 1
ATOM 1583 C C . LYS A 1 201 ? 12.191 35.531 26.779 1.00 37.44 201 LYS A C 1
ATOM 1585 O O . LYS A 1 201 ? 11.779 34.787 27.652 1.00 37.44 201 LYS A O 1
ATOM 1590 N N . ASN A 1 202 ? 13.431 36.019 26.656 1.00 34.31 202 ASN A N 1
ATOM 1591 C CA . ASN A 1 202 ? 14.446 36.391 27.652 1.00 34.31 202 ASN A CA 1
ATOM 1592 C C . ASN A 1 202 ? 14.558 35.598 28.959 1.00 34.31 202 ASN A C 1
ATOM 1594 O O . ASN A 1 202 ? 13.636 35.634 29.760 1.00 34.31 202 ASN A O 1
ATOM 1598 N N . GLU A 1 203 ? 15.776 35.127 29.252 1.00 32.78 203 GLU A N 1
ATOM 1599 C CA . GLU A 1 203 ? 16.571 35.564 30.415 1.00 32.78 203 GLU A CA 1
ATOM 1600 C C . GLU A 1 203 ? 17.988 34.952 30.394 1.00 32.78 203 GLU A C 1
ATOM 1602 O O . GLU A 1 203 ? 18.167 33.814 29.972 1.00 32.78 203 GLU A O 1
ATOM 1607 N N . GLY A 1 204 ? 18.972 35.709 30.897 1.00 30.72 204 GLY A N 1
ATOM 1608 C CA . GLY A 1 204 ? 20.068 35.142 31.693 1.00 30.72 204 GLY A CA 1
ATOM 1609 C C . GLY A 1 204 ? 21.424 34.933 31.022 1.00 30.72 204 GLY A C 1
ATOM 1610 O O . GLY A 1 204 ? 21.636 33.975 30.290 1.00 30.72 204 GLY A O 1
ATOM 1611 N N . GLU A 1 205 ? 22.368 35.807 31.369 1.00 33.31 205 GLU A N 1
ATOM 1612 C CA . GLU A 1 205 ? 23.813 35.672 31.172 1.00 33.31 205 GLU A CA 1
ATOM 1613 C C . GLU A 1 205 ? 24.414 34.388 31.775 1.00 33.31 205 GLU A C 1
ATOM 1615 O O . GLU A 1 205 ? 23.988 33.932 32.832 1.00 33.31 205 GLU A O 1
ATOM 1620 N N . ALA A 1 206 ? 25.496 33.907 31.155 1.00 32.31 206 ALA A N 1
ATOM 1621 C CA . ALA A 1 206 ? 26.833 33.705 31.745 1.00 32.31 206 ALA A CA 1
ATOM 1622 C C . ALA A 1 206 ? 27.530 32.518 31.065 1.00 32.31 206 ALA A C 1
ATOM 1624 O O . ALA A 1 206 ? 26.991 31.419 30.965 1.00 32.31 206 ALA A O 1
ATOM 1625 N N . GLY A 1 207 ? 28.736 32.770 30.557 1.00 32.56 207 GLY A N 1
ATOM 1626 C CA . GLY A 1 207 ? 29.505 31.794 29.798 1.00 32.56 207 GLY A CA 1
ATOM 1627 C C . GLY A 1 207 ? 30.136 30.692 30.642 1.00 32.56 207 GLY A C 1
ATOM 1628 O O . GLY A 1 207 ? 30.171 30.763 31.862 1.00 32.56 207 GLY A O 1
ATOM 1629 N N . VAL A 1 208 ? 30.684 29.709 29.933 1.00 35.69 208 VAL A N 1
ATOM 1630 C CA . VAL A 1 208 ? 32.008 29.089 30.101 1.00 35.69 208 VAL A CA 1
ATOM 1631 C C . VAL A 1 208 ? 32.147 28.108 28.932 1.00 35.69 208 VAL A C 1
ATOM 1633 O O . VAL A 1 208 ? 31.209 27.384 28.605 1.00 35.69 208 VAL A O 1
ATOM 1636 N N . GLY A 1 209 ? 33.286 28.154 28.240 1.00 33.88 209 GLY A N 1
ATOM 1637 C CA . GLY A 1 209 ? 33.591 27.229 27.152 1.00 33.88 209 GLY A CA 1
ATOM 1638 C C . GLY A 1 209 ? 33.866 25.807 27.641 1.00 33.88 209 GLY A C 1
ATOM 1639 O O . GLY A 1 209 ? 34.072 25.591 28.827 1.00 33.88 209 GLY A O 1
ATOM 1640 N N . ILE A 1 210 ? 33.909 24.860 26.705 1.00 37.88 210 ILE A N 1
ATOM 1641 C CA . ILE A 1 210 ? 34.951 23.833 26.556 1.00 37.88 210 ILE A CA 1
ATOM 1642 C C . ILE A 1 210 ? 34.692 23.065 25.250 1.00 37.88 210 ILE A C 1
ATOM 1644 O O . ILE A 1 210 ? 33.577 22.970 24.745 1.00 37.88 210 ILE A O 1
ATOM 1648 N N . GLU A 1 211 ? 35.820 22.626 24.714 1.00 34.56 211 GLU A N 1
ATOM 1649 C CA . GLU A 1 211 ? 36.163 21.884 23.512 1.00 34.56 211 GLU A CA 1
ATOM 1650 C C . GLU A 1 211 ? 35.286 20.711 23.027 1.00 34.56 211 GLU A C 1
ATOM 1652 O O . GLU A 1 211 ? 34.691 19.970 23.798 1.00 34.56 211 GLU A O 1
ATOM 1657 N N . ALA A 1 212 ? 35.392 20.531 21.702 1.00 35.25 212 ALA A N 1
ATOM 1658 C CA . ALA A 1 212 ? 35.707 19.312 20.942 1.00 35.25 212 ALA A CA 1
ATOM 1659 C C . ALA A 1 212 ? 34.879 18.021 21.077 1.00 35.25 212 ALA A C 1
ATOM 1661 O O . ALA A 1 212 ? 34.669 17.469 22.147 1.00 35.25 212 ALA A O 1
ATOM 1662 N N . GLY A 1 213 ? 34.687 17.405 19.905 1.00 32.03 213 GLY A N 1
ATOM 1663 C CA . GLY A 1 213 ? 35.061 15.999 19.742 1.00 32.03 213 GLY A CA 1
ATOM 1664 C C . GLY A 1 213 ? 33.948 15.072 19.272 1.00 32.03 213 GLY A C 1
ATOM 1665 O O . GLY A 1 213 ? 32.978 14.843 19.978 1.00 32.03 213 GLY A O 1
ATOM 1666 N N . LEU A 1 214 ? 34.168 14.533 18.071 1.00 38.28 214 LEU A N 1
ATOM 1667 C CA . LEU A 1 214 ? 33.586 13.336 17.460 1.00 38.28 214 LEU A CA 1
ATOM 1668 C C . LEU A 1 214 ? 32.899 12.333 18.409 1.00 38.28 214 LEU A C 1
ATOM 1670 O O . LEU A 1 214 ? 33.517 11.878 19.371 1.00 38.28 214 LEU A O 1
ATOM 1674 N N . LEU A 1 215 ? 31.739 11.828 17.974 1.00 41.31 215 LEU A N 1
ATOM 1675 C CA . LEU A 1 215 ? 31.565 10.467 17.429 1.00 41.31 215 LEU A CA 1
ATOM 1676 C C . LEU A 1 215 ? 30.263 10.379 16.620 1.00 41.31 215 LEU A C 1
ATOM 1678 O O . LEU A 1 215 ? 29.249 10.953 17.073 1.00 41.31 215 LEU A O 1
#

InterPro domains:
  IPR026214 HAUS augmin-like complex subunit 4, metazoa [PR02090] (34-53)
  IPR026214 HAUS augmin-like complex subunit 4, metazoa [PR02090] (57-73)
  IPR026214 HAUS augmin-like complex subunit 4, metazoa [PR02090] (80-99)
  IPR026214 HAUS augmin-like complex subunit 4, metazoa [PR02090] (105-123)
  IPR026214 HAUS augmin-like complex subunit 4, metazoa [PR02090] (139-155)
  IPR029327 HAUS augmin-like complex subunit 4 [PF14735] (131-178)
  IPR029327 HAUS augmin-like complex subunit 4 [PTHR16219] (28-178)

Secondary structure (DSSP, 8-state):
--------------HHHHHHHHHHH-TTS---HHHHHH-HHHHHHHHHHTTTB-TTS-BHHHHHHHHHHHHHHHHHHHHHHHHHHHHHHHHHHHHHHHHHHHHS---HHHHHHHHHHHHHHHHHHHHHHH--TTTS-TTPPPGGG--HHHHHTTSPPHHHHHHHHHHHHHHHHHHHHH-TTTHHHHHHHHTTSSSS-------------------

Foldseek 3Di:
DDDDDPDPPPPPDDPPVLLVLLCQFAVVDPDDSVNCVVPVVVSVVSSVVSVQAGNVRDGPVRVVVVVVVVVVVVVVVVVVVVVVVLLVLLVVLLVVVVVVVVVDDDDPVSVLLSVLSVLVSVLVVVQVVQDPDDDDDPPDQGDVNDHNVNSVVSHDDPVSVVVSVVCSVVVSVVSPVVDCVNVVVVVVVVVVPPPPDDDDDDDDDDDDDDDDDDD

Mean predicted aligned error: 16.02 Å

Organism: Gouania willdenowi (NCBI:txid441366)

Radius of gyration: 33.02 Å; Cα contacts (8 Å, |Δi|>4): 90; chains: 1; bounding box: 74×58×100 Å

Sequence (215 aa):
MSSSAEATNVLLGKSDSLHQEVLSSFPLCDLTEGDLIENPQFCKLLAILAQHVDQSGLTVPLKTELEKAEQKLKSQRRQWLRFESLYRSLQEMVQDQRVRKHHATVPLDQTMFCETMERCLLMAQCVRQLDPSSTTNQDQPSVLGLSPEHVMELMPSEKNVQRMKQSVPQQLEKHLKDNPAGQRQEKSCKSAGTQQGEHSKNEGEAGVGIEAGLL

Nearest PDB structures (foldseek):
  8at3-assembly1_C  TM=6.402E-01  e=6.232E-10  Xenopus laevis
  8at2-assembly1_D  TM=6.331E-01  e=2.718E-09  Xenopus laevis